Protein AF-A0A955HGC2-F1 (afdb_monomer_lite)

pLDDT: mean 74.78, std 20.61, range [35.62, 97.88]

Sequence (209 aa):
MVLLCSGCGYFDIESSDIKYVTDGSGKVIDDQVLIAIENQDGLYYKVIARHGEPEERVSILISRNGKIDPVVPSPVDPVNPPDPVVPDPGPMKAFYVLVVYESDEATMRGLTAGQLAVINSVKVREYLDQHCTKIEGKGGYRFYDIDASVSEDSDVWKQAMDIARKEKRTLPFVLVTDGSITRSAEIPPISSGEEAVEKFIQFLKEVEG

Foldseek 3Di:
DDWDDDPPDTDDDDPVQWDADADPVRHRDAQFIFGFDQDPVGFTWGWGDHPPDPPPDGDTDGDDDDDPDPPPPDPPPPPDDPDPPPPDDPAQPFKAKEWEAAPPPVRVVVAALQLVLQLPPPLNLVLQQVQGDDDPNGRRYYYDYLPDDCPPPDPLVVVVSVVVNVVPDDPGKMWIDSSPDIDIGHQDRDNDNVVSNVVVSVVSVVNND

Structure (mmCIF, N/CA/C/O backbone):
data_AF-A0A955HGC2-F1
#
_entry.id   AF-A0A955HGC2-F1
#
loop_
_atom_site.group_PDB
_atom_site.id
_atom_site.type_symbol
_atom_site.label_atom_id
_atom_site.label_alt_id
_atom_site.label_comp_id
_atom_site.label_asym_id
_atom_site.label_entity_id
_atom_site.label_seq_id
_atom_site.pdbx_PDB_ins_code
_atom_site.Cartn_x
_atom_site.Cartn_y
_atom_site.Cartn_z
_atom_site.occupancy
_atom_site.B_iso_or_equiv
_atom_site.auth_seq_id
_atom_site.auth_comp_id
_atom_site.auth_asym_id
_atom_site.auth_atom_id
_atom_site.pdbx_PDB_model_num
ATOM 1 N N . MET A 1 1 ? 15.440 20.437 -29.292 1.00 41.34 1 MET A N 1
ATOM 2 C CA . MET A 1 1 ? 16.307 19.335 -29.742 1.00 41.34 1 MET A CA 1
ATOM 3 C C . MET A 1 1 ? 15.597 18.052 -29.365 1.00 41.34 1 MET A C 1
ATOM 5 O O . MET A 1 1 ? 15.344 17.858 -28.183 1.00 41.34 1 MET A O 1
ATOM 9 N N . VAL A 1 2 ? 15.147 17.279 -30.350 1.00 43.53 2 VAL A N 1
ATOM 10 C CA . VAL A 1 2 ? 14.393 16.036 -30.126 1.00 43.53 2 VAL A CA 1
ATOM 11 C C . VAL A 1 2 ? 15.304 14.882 -30.525 1.00 43.53 2 VAL A C 1
ATOM 13 O O . VAL A 1 2 ? 15.715 14.814 -31.678 1.00 43.53 2 VAL A O 1
ATOM 16 N N . LEU A 1 3 ? 15.638 14.010 -29.574 1.00 39.34 3 LEU A N 1
ATOM 17 C CA . LEU A 1 3 ? 16.477 12.833 -29.804 1.00 39.34 3 LEU A CA 1
ATOM 18 C C . LEU A 1 3 ? 15.574 11.638 -30.111 1.00 39.34 3 LEU A C 1
ATOM 20 O O . LEU A 1 3 ? 14.945 11.079 -29.218 1.00 39.34 3 LEU A O 1
ATOM 24 N N . LEU A 1 4 ? 15.498 11.250 -31.384 1.00 43.59 4 LEU A N 1
ATOM 25 C CA . LEU A 1 4 ? 14.784 10.043 -31.801 1.00 43.59 4 LEU A CA 1
ATOM 26 C C . LEU A 1 4 ? 15.766 8.870 -31.853 1.00 43.59 4 LEU A C 1
ATOM 28 O O . LEU A 1 4 ? 16.697 8.868 -32.658 1.00 43.59 4 LEU A O 1
ATOM 32 N N . CYS A 1 5 ? 15.555 7.867 -31.001 1.00 35.62 5 CYS A N 1
ATOM 33 C CA . CYS A 1 5 ? 16.346 6.642 -31.001 1.00 35.62 5 CYS A CA 1
ATOM 34 C C . CYS A 1 5 ? 15.635 5.582 -31.853 1.00 35.62 5 CYS A C 1
ATOM 36 O O . CYS A 1 5 ? 14.659 4.969 -31.427 1.00 35.62 5 CYS A O 1
ATOM 38 N N . SER A 1 6 ? 16.122 5.364 -33.073 1.00 38.53 6 SER A N 1
ATOM 39 C CA . SER A 1 6 ? 15.879 4.111 -33.796 1.00 38.53 6 SER A CA 1
ATOM 40 C C . SER A 1 6 ? 17.202 3.356 -33.841 1.00 38.53 6 SER A C 1
ATOM 42 O O . SER A 1 6 ? 18.254 3.987 -33.916 1.00 38.53 6 SER A O 1
ATOM 44 N N . GLY A 1 7 ? 17.166 2.027 -33.731 1.00 38.25 7 GLY A N 1
ATOM 45 C CA . GLY A 1 7 ? 18.299 1.160 -33.373 1.00 38.25 7 GLY A CA 1
ATOM 46 C C . GLY A 1 7 ? 19.545 1.138 -34.277 1.00 38.25 7 GLY A C 1
ATOM 47 O O . GLY A 1 7 ? 20.226 0.120 -34.290 1.00 38.25 7 GLY A O 1
ATOM 48 N N . CYS A 1 8 ? 19.869 2.202 -35.017 1.00 36.62 8 CYS A N 1
ATOM 49 C CA . CYS A 1 8 ? 21.116 2.385 -35.766 1.00 36.62 8 CYS A CA 1
ATOM 50 C C . CYS A 1 8 ? 21.661 3.838 -35.799 1.00 36.62 8 CYS A C 1
ATOM 52 O O . CYS A 1 8 ? 22.640 4.074 -36.503 1.00 36.62 8 CYS A O 1
ATOM 54 N N . GLY A 1 9 ? 21.117 4.813 -35.055 1.00 42.91 9 GLY A N 1
ATOM 55 C CA . GLY A 1 9 ? 21.732 6.150 -34.971 1.00 42.91 9 GLY A CA 1
ATOM 56 C C . GLY A 1 9 ? 20.845 7.235 -34.360 1.00 42.91 9 GLY A C 1
ATOM 57 O O . GLY A 1 9 ? 19.620 7.142 -34.417 1.00 42.91 9 GLY A O 1
ATOM 58 N N . TYR A 1 10 ? 21.483 8.258 -33.784 1.00 45.41 10 TYR A N 1
ATOM 59 C CA . TYR A 1 10 ? 20.831 9.481 -33.310 1.00 45.41 10 TYR A CA 1
ATOM 60 C C . TYR A 1 10 ? 20.807 10.518 -34.434 1.00 45.41 10 TYR A C 1
ATOM 62 O O . TYR A 1 10 ? 21.809 10.702 -35.125 1.00 45.41 10 TYR A O 1
ATOM 70 N N . PHE A 1 11 ? 19.678 11.204 -34.591 1.00 51.44 11 PHE A N 1
ATOM 71 C CA . PHE A 1 11 ? 19.556 12.362 -35.472 1.00 51.44 11 PHE A CA 1
ATOM 72 C C . PHE A 1 11 ? 19.272 13.589 -34.613 1.00 51.44 11 PHE A C 1
ATOM 74 O O . PHE A 1 11 ? 18.284 13.602 -33.877 1.00 51.44 11 PHE A O 1
ATOM 81 N N . ASP A 1 12 ? 20.127 14.605 -34.713 1.00 50.19 12 ASP A N 1
ATOM 82 C CA . ASP A 1 12 ? 19.846 15.919 -34.146 1.00 50.19 12 ASP A CA 1
ATOM 83 C C . ASP A 1 12 ? 18.972 16.697 -35.129 1.00 50.19 12 ASP A C 1
ATOM 85 O O . ASP A 1 12 ? 19.368 16.955 -36.264 1.00 50.19 12 ASP A O 1
ATOM 89 N N . ILE A 1 13 ? 17.760 17.040 -34.693 1.00 56.25 13 ILE A N 1
ATOM 90 C CA . ILE A 1 13 ? 16.822 17.859 -35.465 1.00 56.25 13 ILE A CA 1
ATOM 91 C C . ILE A 1 13 ? 16.789 19.249 -34.830 1.00 56.25 13 ILE A C 1
ATOM 93 O O . ILE A 1 13 ? 16.417 19.407 -33.654 1.00 56.25 13 ILE A O 1
ATOM 97 N N . GLU A 1 14 ? 17.183 20.260 -35.603 1.00 54.22 14 GLU A N 1
ATOM 98 C CA . GLU A 1 14 ? 17.081 21.659 -35.204 1.00 54.22 14 GLU A CA 1
ATOM 99 C C . GLU A 1 14 ? 15.617 22.115 -35.262 1.00 54.22 14 GLU A C 1
ATOM 101 O O . GLU A 1 14 ? 14.816 21.655 -36.075 1.00 54.22 14 GLU A O 1
ATOM 106 N N . SER A 1 15 ? 15.220 23.034 -34.377 1.00 54.25 15 SER A N 1
ATOM 107 C CA . SER A 1 15 ? 13.812 23.447 -34.271 1.00 54.25 15 SER A CA 1
ATOM 108 C C . SER A 1 15 ? 13.277 24.142 -35.527 1.00 54.25 15 SER A C 1
ATOM 110 O O . SER A 1 15 ? 12.065 24.249 -35.686 1.00 54.25 15 SER A O 1
ATOM 112 N N . SER A 1 16 ? 14.161 24.636 -36.398 1.00 56.25 16 SER A N 1
ATOM 113 C CA . SER A 1 16 ? 13.815 25.250 -37.684 1.00 56.25 16 SER A CA 1
ATOM 114 C C . SER A 1 16 ? 13.253 24.257 -38.701 1.00 56.25 16 SER A C 1
ATOM 116 O O . SER A 1 16 ? 12.532 24.672 -39.608 1.00 56.25 16 SER A O 1
ATOM 118 N N . ASP A 1 17 ? 13.536 22.964 -38.536 1.00 55.47 17 ASP A N 1
ATOM 119 C CA . ASP A 1 17 ? 13.116 21.912 -39.469 1.00 55.47 17 ASP A CA 1
ATOM 120 C C . ASP A 1 17 ? 11.753 21.308 -39.106 1.00 55.47 17 ASP A C 1
ATOM 122 O O . ASP A 1 17 ? 11.188 20.489 -39.836 1.00 55.47 17 ASP A O 1
ATOM 126 N N . ILE A 1 18 ? 11.188 21.740 -37.978 1.00 58.66 18 ILE A N 1
ATOM 127 C CA . ILE A 1 18 ? 9.898 21.288 -37.478 1.00 58.66 18 ILE A CA 1
ATOM 128 C C . ILE A 1 18 ? 8.803 22.174 -38.075 1.00 58.66 18 ILE A C 1
ATOM 130 O O . ILE A 1 18 ? 8.682 23.351 -37.730 1.00 58.66 18 ILE A O 1
ATOM 134 N N . LYS A 1 19 ? 7.973 21.609 -38.960 1.00 62.19 19 LYS A N 1
ATOM 135 C CA . LYS A 1 19 ? 6.821 22.315 -39.535 1.00 62.19 19 LYS A CA 1
ATOM 136 C C . LYS A 1 19 ? 5.522 21.789 -38.934 1.00 62.19 19 LYS A C 1
ATOM 138 O O . LYS A 1 19 ? 5.227 20.598 -38.985 1.00 62.19 19 LYS A O 1
ATOM 143 N N . TYR A 1 20 ? 4.730 22.704 -38.387 1.00 59.59 20 TYR A N 1
ATOM 144 C CA . TYR A 1 20 ? 3.386 22.406 -37.902 1.00 59.59 20 TYR A CA 1
ATOM 145 C C . TYR A 1 20 ? 2.384 22.492 -39.050 1.00 59.59 20 TYR A C 1
ATOM 147 O O . TYR A 1 20 ? 2.531 23.325 -39.949 1.00 59.59 20 TYR A O 1
ATOM 155 N N . VAL A 1 21 ? 1.350 21.653 -39.013 1.00 56.44 21 VAL A N 1
ATOM 156 C CA . VAL A 1 21 ? 0.232 21.770 -39.951 1.00 56.44 21 VAL A CA 1
ATOM 157 C C . VAL A 1 21 ? -0.608 22.968 -39.532 1.00 56.44 21 VAL A C 1
ATOM 159 O O . VAL A 1 21 ? -1.244 22.958 -38.477 1.00 56.44 21 VAL A O 1
ATOM 162 N N . THR A 1 22 ? -0.589 24.010 -40.355 1.00 53.97 22 THR A N 1
ATOM 163 C CA . THR A 1 22 ? -1.370 25.224 -40.141 1.00 53.97 22 THR A CA 1
ATOM 164 C C . THR A 1 22 ? -2.476 25.363 -41.180 1.00 53.97 22 THR A C 1
ATOM 166 O O . THR A 1 22 ? -2.378 24.840 -42.291 1.00 53.97 22 THR A O 1
ATOM 169 N N . ASP A 1 23 ? -3.555 26.057 -40.826 1.00 58.91 23 ASP A N 1
ATOM 170 C CA . ASP A 1 23 ? -4.536 26.500 -41.813 1.00 58.91 23 ASP A CA 1
ATOM 171 C C . ASP A 1 23 ? -4.004 27.675 -42.657 1.00 58.91 23 ASP A C 1
ATOM 173 O O . ASP A 1 23 ? -2.917 28.210 -42.429 1.00 58.91 23 ASP A O 1
ATOM 177 N N . GLY A 1 24 ? -4.802 28.126 -43.632 1.00 46.66 24 GLY A N 1
ATOM 178 C CA . GLY A 1 24 ? -4.480 29.285 -44.475 1.00 46.66 24 GLY A CA 1
ATOM 179 C C . GLY A 1 24 ? -4.334 30.617 -43.721 1.00 46.66 24 GLY A C 1
ATOM 180 O O . GLY A 1 24 ? -3.977 31.614 -44.343 1.00 46.66 24 GLY A O 1
ATOM 181 N N . SER A 1 25 ? -4.595 30.650 -42.406 1.00 60.00 25 SER A N 1
ATOM 182 C CA . SER A 1 25 ? -4.346 31.794 -41.519 1.00 60.00 25 SER A CA 1
ATOM 183 C C . SER A 1 25 ? -3.053 31.663 -40.701 1.00 60.00 25 SER A C 1
ATOM 185 O O . SER A 1 25 ? -2.681 32.594 -39.989 1.00 60.00 25 SER A O 1
ATOM 187 N N . GLY A 1 26 ? -2.347 30.532 -40.812 1.00 59.72 26 GLY A N 1
ATOM 188 C CA . GLY A 1 26 ? -1.132 30.244 -40.052 1.00 59.72 26 GLY A CA 1
ATOM 189 C C . GLY A 1 26 ? -1.385 29.672 -38.654 1.00 59.72 26 GLY A C 1
ATOM 190 O O . GLY A 1 26 ? -0.435 29.517 -37.889 1.00 59.72 26 GLY A O 1
ATOM 191 N N . LYS A 1 27 ? -2.632 29.330 -38.304 1.00 61.09 27 LYS A N 1
ATOM 192 C CA . LYS A 1 27 ? -2.972 28.713 -37.016 1.00 61.09 27 LYS A CA 1
ATOM 193 C C . LYS A 1 27 ? -2.758 27.203 -37.084 1.00 61.09 27 LYS A C 1
ATOM 195 O O . LYS A 1 27 ? -3.220 26.576 -38.028 1.00 61.09 27 LYS A O 1
ATOM 200 N N . VAL A 1 28 ? -2.091 26.616 -36.090 1.00 62.00 28 VAL A N 1
ATOM 201 C CA . VAL A 1 28 ? -1.891 25.157 -36.000 1.00 62.00 28 VAL A CA 1
ATOM 202 C C . VAL A 1 28 ? -3.245 24.461 -35.828 1.00 62.00 28 VAL A C 1
ATOM 204 O O . VAL A 1 28 ? -4.016 24.832 -34.941 1.00 62.00 28 VAL A O 1
ATOM 207 N N . ILE A 1 29 ? -3.542 23.492 -36.694 1.00 49.16 29 ILE A N 1
ATOM 208 C CA . ILE A 1 29 ? -4.846 22.806 -36.757 1.00 49.16 29 ILE A CA 1
ATOM 209 C C . ILE A 1 29 ? -4.786 21.315 -36.415 1.00 49.16 29 ILE A C 1
ATOM 211 O O . ILE A 1 29 ? -5.835 20.695 -36.269 1.00 49.16 29 ILE A O 1
ATOM 215 N N . ASP A 1 30 ? -3.587 20.754 -36.276 1.00 60.88 30 ASP A N 1
ATOM 216 C CA . ASP A 1 30 ? -3.356 19.355 -35.917 1.00 60.88 30 ASP A CA 1
ATOM 217 C C . ASP A 1 30 ? -2.169 19.302 -34.940 1.00 60.88 30 ASP A C 1
ATOM 219 O O . ASP A 1 30 ? -1.179 20.014 -35.130 1.00 60.88 30 ASP A O 1
ATOM 223 N N . ASP A 1 31 ? -2.275 18.505 -33.875 1.00 58.22 31 ASP A N 1
ATOM 224 C CA . ASP A 1 31 ? -1.201 18.282 -32.896 1.00 58.22 31 ASP A CA 1
ATOM 225 C C . ASP A 1 31 ? -0.106 17.351 -33.442 1.00 58.22 31 ASP A C 1
ATOM 227 O O . ASP A 1 31 ? 0.909 17.109 -32.787 1.00 58.22 31 ASP A O 1
ATOM 231 N N . GLN A 1 32 ? -0.295 16.865 -34.670 1.00 54.19 32 GLN A N 1
ATOM 232 C CA . GLN A 1 32 ? 0.690 16.120 -35.430 1.00 54.19 32 GLN A CA 1
ATOM 233 C C . GLN A 1 32 ? 1.810 17.022 -35.947 1.00 54.19 32 GLN A C 1
ATOM 235 O O . GLN A 1 32 ? 1.624 17.903 -36.791 1.00 54.19 32 GLN A O 1
ATOM 240 N N . VAL A 1 33 ? 3.022 16.737 -35.486 1.00 55.06 33 VAL A N 1
ATOM 241 C CA . VAL A 1 33 ? 4.238 17.366 -36.000 1.00 55.06 33 VAL A CA 1
ATOM 242 C C . VAL A 1 33 ? 4.707 16.619 -37.243 1.00 55.06 33 VAL A C 1
ATOM 244 O O . VAL A 1 33 ? 5.027 15.437 -37.141 1.00 55.06 33 VAL A O 1
ATOM 247 N N . LEU A 1 34 ? 4.793 17.297 -38.396 1.00 54.25 34 LEU A N 1
ATOM 248 C CA . LEU A 1 34 ? 5.447 16.754 -39.588 1.00 54.25 34 LEU A CA 1
ATOM 249 C C . LEU A 1 34 ? 6.920 17.167 -39.600 1.00 54.25 34 LEU A C 1
ATOM 251 O O . LEU A 1 34 ? 7.257 18.342 -39.740 1.00 54.25 34 LEU A O 1
ATOM 255 N N . ILE A 1 35 ? 7.801 16.175 -39.525 1.00 59.09 35 ILE A N 1
ATOM 256 C CA . ILE A 1 35 ? 9.234 16.365 -39.747 1.00 59.09 35 ILE A CA 1
ATOM 257 C C . ILE A 1 35 ? 9.568 15.752 -41.100 1.00 59.09 35 ILE A C 1
ATOM 259 O O . ILE A 1 35 ? 9.480 14.534 -41.254 1.00 59.09 35 ILE A O 1
ATOM 263 N N . ALA A 1 36 ? 9.924 16.595 -42.068 1.00 55.22 36 ALA A N 1
ATOM 264 C CA . ALA A 1 36 ? 10.434 16.167 -43.364 1.00 55.22 36 ALA A CA 1
ATOM 265 C C . ALA A 1 36 ? 11.962 16.244 -43.331 1.00 55.22 36 ALA A C 1
ATOM 267 O O . ALA A 1 36 ? 12.525 17.333 -43.313 1.00 55.22 36 ALA A O 1
ATOM 268 N N . ILE A 1 37 ? 12.624 15.090 -43.312 1.00 58.31 37 ILE A N 1
ATOM 269 C CA . ILE A 1 37 ? 14.085 14.998 -43.418 1.00 58.31 37 ILE A CA 1
ATOM 270 C C . ILE A 1 37 ? 14.401 14.629 -44.867 1.00 58.31 37 ILE A C 1
ATOM 272 O O . ILE A 1 37 ? 13.919 13.601 -45.340 1.00 58.31 37 ILE A O 1
ATOM 276 N N . GLU A 1 38 ? 15.163 15.467 -45.568 1.00 50.06 38 GLU A N 1
ATOM 277 C CA . GLU A 1 38 ? 15.627 15.209 -46.934 1.00 50.06 38 GLU A CA 1
ATOM 278 C C . GLU A 1 38 ? 17.053 14.650 -46.876 1.00 50.06 38 GLU A C 1
ATOM 280 O O . GLU A 1 38 ? 17.978 15.320 -46.424 1.00 50.06 38 GLU A O 1
ATOM 285 N N . ASN A 1 39 ? 17.236 13.401 -47.306 1.00 56.00 39 ASN A N 1
ATOM 286 C CA . ASN A 1 39 ? 18.575 12.829 -47.489 1.00 56.00 39 ASN A CA 1
ATOM 287 C C . ASN A 1 39 ? 19.096 13.091 -48.911 1.00 56.00 39 ASN A C 1
ATOM 289 O O . ASN A 1 39 ? 18.316 13.389 -49.814 1.00 56.00 39 ASN A O 1
ATOM 293 N N . GLN A 1 40 ? 20.408 12.909 -49.129 1.00 50.31 40 GLN A N 1
ATOM 294 C CA . GLN A 1 40 ? 21.080 13.122 -50.429 1.00 50.31 40 GLN A CA 1
ATOM 295 C C . GLN A 1 40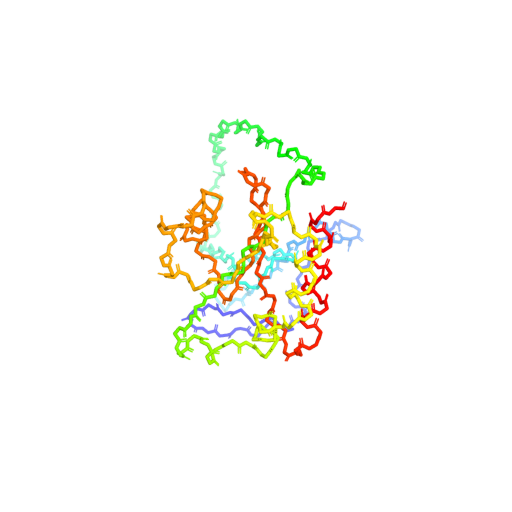 ? 20.469 12.325 -51.602 1.00 50.31 40 GLN A C 1
ATOM 297 O O . GLN A 1 40 ? 20.678 12.686 -52.757 1.00 50.31 40 GLN A O 1
ATOM 302 N N . ASP A 1 41 ? 19.664 11.299 -51.307 1.00 56.75 41 ASP A N 1
ATOM 303 C CA . ASP A 1 41 ? 18.963 10.461 -52.286 1.00 56.75 41 ASP A CA 1
ATOM 304 C C . ASP A 1 41 ? 17.499 10.891 -52.561 1.00 56.75 41 ASP A C 1
ATOM 306 O O . ASP A 1 41 ? 16.778 10.188 -53.269 1.00 56.75 41 ASP A O 1
ATOM 310 N N . GLY A 1 42 ? 17.017 12.009 -51.997 1.00 54.47 42 GLY A N 1
ATOM 311 C CA . GLY A 1 42 ? 15.661 12.538 -52.242 1.00 54.47 42 GLY A CA 1
ATOM 312 C C . GLY A 1 42 ? 14.521 11.783 -51.536 1.00 54.47 42 GLY A C 1
ATOM 313 O O . GLY A 1 42 ? 13.376 11.801 -51.991 1.00 54.47 42 GLY A O 1
ATOM 314 N N . LEU A 1 43 ? 14.818 11.081 -50.439 1.00 46.97 43 LEU A N 1
ATOM 315 C CA . LEU A 1 43 ? 13.820 10.396 -49.609 1.00 46.97 43 LEU A CA 1
ATOM 316 C C . LEU A 1 43 ? 13.209 11.354 -48.581 1.00 46.97 43 LEU A C 1
ATOM 318 O O . LEU A 1 43 ? 13.949 11.996 -47.843 1.00 46.97 43 LEU A O 1
ATOM 322 N N . TYR A 1 44 ? 11.873 11.378 -48.502 1.00 51.62 44 TYR A N 1
ATOM 323 C CA . TYR A 1 44 ? 11.110 12.121 -47.496 1.00 51.62 44 TYR A CA 1
ATOM 324 C C . TYR A 1 44 ? 10.576 11.170 -46.422 1.00 51.62 44 TYR A C 1
ATOM 326 O O . TYR A 1 44 ? 9.916 10.175 -46.730 1.00 51.62 44 TYR A O 1
ATOM 334 N N . TYR A 1 45 ? 10.815 11.498 -45.155 1.00 51.06 45 TYR A N 1
ATOM 335 C CA . TYR A 1 45 ? 10.191 10.823 -44.017 1.00 51.06 45 TYR A CA 1
ATOM 336 C C . TYR A 1 45 ? 8.973 11.627 -43.554 1.00 51.06 45 TYR A C 1
ATOM 338 O O . TYR A 1 45 ? 9.018 12.854 -43.537 1.00 51.06 45 TYR A O 1
ATOM 346 N N . LYS A 1 46 ? 7.881 10.946 -43.184 1.00 55.19 46 LYS A N 1
ATOM 347 C CA . LYS A 1 46 ? 6.749 11.554 -42.475 1.00 55.19 46 LYS A CA 1
ATOM 348 C C . LYS A 1 46 ? 6.737 10.989 -41.061 1.00 55.19 46 LYS A C 1
ATOM 350 O O . LYS A 1 46 ? 6.266 9.876 -40.839 1.00 55.19 46 LYS A O 1
ATOM 355 N N . VAL A 1 47 ? 7.275 11.746 -40.114 1.00 53.09 47 VAL A N 1
ATOM 356 C CA . VAL A 1 47 ? 7.107 11.444 -38.688 1.00 53.09 47 VAL A CA 1
ATOM 357 C C . VAL A 1 47 ? 5.754 12.008 -38.261 1.00 53.09 47 VAL A C 1
ATOM 359 O O . VAL A 1 47 ? 5.432 13.128 -38.639 1.00 53.09 47 VAL A O 1
ATOM 362 N N . ILE A 1 48 ? 4.947 11.224 -37.546 1.00 54.06 48 ILE A N 1
ATOM 363 C CA . ILE A 1 48 ? 3.710 11.684 -36.908 1.00 54.06 48 ILE A CA 1
ATOM 364 C C . ILE A 1 48 ? 3.917 11.483 -35.410 1.00 54.06 48 ILE A C 1
ATOM 366 O O . ILE A 1 48 ? 3.915 10.351 -34.933 1.00 54.06 48 ILE A O 1
ATOM 370 N N . ALA A 1 49 ? 4.136 12.572 -34.681 1.00 51.56 49 ALA A N 1
ATOM 371 C CA . ALA A 1 49 ? 4.159 12.565 -33.222 1.00 51.56 49 ALA A CA 1
ATOM 372 C C . ALA A 1 49 ? 2.936 13.333 -32.717 1.00 51.56 49 ALA A C 1
ATOM 374 O O . ALA A 1 49 ? 2.658 14.412 -33.235 1.00 51.56 49 ALA A O 1
ATOM 375 N N . ARG A 1 50 ? 2.212 12.773 -31.741 1.00 50.34 50 ARG A N 1
ATOM 376 C CA . ARG A 1 50 ? 1.120 13.462 -31.039 1.00 50.34 50 ARG A CA 1
ATOM 377 C C . ARG A 1 50 ? 1.649 14.108 -29.771 1.00 50.34 50 ARG A C 1
ATOM 379 O O . ARG A 1 50 ? 2.504 13.540 -29.090 1.00 50.34 50 ARG A O 1
ATOM 386 N N . HIS A 1 51 ? 1.140 15.289 -29.453 1.00 41.78 51 HIS A N 1
ATOM 387 C CA . HIS A 1 51 ? 1.548 16.007 -28.255 1.00 41.78 51 HIS A CA 1
ATOM 388 C C . HIS A 1 51 ? 0.842 15.413 -27.025 1.00 41.78 51 HIS A C 1
ATOM 390 O O . HIS A 1 51 ? -0.380 15.467 -26.937 1.00 41.78 51 HIS A O 1
ATOM 396 N N . GLY A 1 52 ? 1.601 14.854 -26.074 1.00 46.19 52 GLY A N 1
ATOM 397 C CA . GLY A 1 52 ? 1.075 14.392 -24.778 1.00 46.19 52 GLY A CA 1
ATOM 398 C C . GLY A 1 52 ? 1.052 12.877 -24.542 1.00 46.19 52 GLY A C 1
ATOM 399 O O . GLY A 1 52 ? 0.636 12.454 -23.468 1.00 46.19 52 GLY A O 1
ATOM 400 N N . GLU A 1 53 ? 1.521 12.060 -25.486 1.00 49.19 53 GLU A N 1
ATOM 401 C CA . GLU A 1 53 ? 1.789 10.636 -25.232 1.00 49.19 53 GLU A CA 1
ATOM 402 C C . GLU A 1 53 ? 3.143 10.483 -24.503 1.00 49.19 53 GLU A C 1
ATOM 404 O O . GLU A 1 53 ? 4.086 11.216 -24.829 1.00 49.19 53 GLU A O 1
ATOM 409 N N . PRO A 1 54 ? 3.276 9.565 -23.523 1.00 46.38 54 PRO A N 1
ATOM 410 C CA . PRO A 1 54 ? 4.560 9.278 -22.884 1.00 46.38 54 PRO A CA 1
ATOM 411 C C . PRO A 1 54 ? 5.591 8.876 -23.949 1.00 46.38 54 PRO A C 1
ATOM 413 O O . PRO A 1 54 ? 5.254 8.180 -24.906 1.00 46.38 54 PRO A O 1
ATOM 416 N N . GLU A 1 55 ? 6.840 9.324 -23.786 1.00 49.03 55 GLU A N 1
ATOM 417 C CA . GLU A 1 55 ? 7.923 9.350 -24.793 1.00 49.03 55 GLU A CA 1
ATOM 418 C C . GLU A 1 55 ? 8.272 8.006 -25.480 1.00 49.03 55 GLU A C 1
ATOM 420 O O . GLU A 1 55 ? 9.138 7.955 -26.351 1.00 49.03 55 GLU A O 1
ATOM 425 N N . GLU A 1 56 ? 7.614 6.900 -25.142 1.00 41.59 56 GLU A N 1
ATOM 426 C CA . GLU A 1 56 ? 8.052 5.554 -25.503 1.00 41.59 56 GLU A CA 1
ATOM 427 C C . GLU A 1 5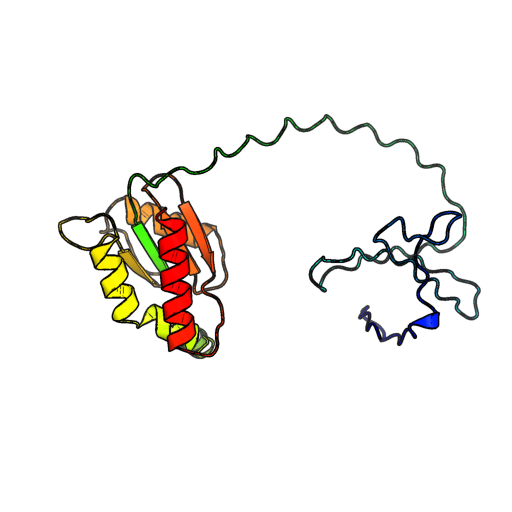6 ? 7.551 5.008 -26.847 1.00 41.59 56 GLU A C 1
ATOM 429 O O . GLU A 1 56 ? 8.032 3.954 -27.267 1.00 41.59 56 GLU A O 1
ATOM 434 N N . ARG A 1 57 ? 6.619 5.652 -27.570 1.00 39.59 57 ARG A N 1
ATOM 435 C CA . ARG A 1 57 ? 6.088 5.061 -28.823 1.00 39.59 57 ARG A CA 1
ATOM 436 C C . ARG A 1 57 ? 5.839 6.048 -29.959 1.00 39.59 57 ARG A C 1
ATOM 438 O O . ARG A 1 57 ? 4.707 6.264 -30.383 1.00 39.59 57 ARG A O 1
ATOM 445 N N . VAL A 1 58 ? 6.914 6.554 -30.562 1.00 43.28 58 VAL A N 1
ATOM 446 C CA . VAL A 1 58 ? 6.831 7.178 -31.893 1.00 43.28 58 VAL A CA 1
ATOM 447 C C . VAL A 1 58 ? 6.883 6.085 -32.964 1.00 43.28 58 VAL A C 1
ATOM 449 O O . VAL A 1 58 ? 7.913 5.447 -33.173 1.00 43.28 58 VAL A O 1
ATOM 452 N N . SER A 1 59 ? 5.768 5.859 -33.660 1.00 41.06 59 SER A N 1
ATOM 453 C CA . SER A 1 59 ? 5.720 4.942 -34.805 1.00 41.06 59 SER A CA 1
ATOM 454 C C . SER A 1 59 ? 6.131 5.686 -36.076 1.00 41.06 59 SER A C 1
ATOM 456 O O . SER A 1 59 ? 5.398 6.545 -36.563 1.00 41.06 59 SER A O 1
ATOM 458 N N . ILE A 1 60 ? 7.308 5.371 -36.620 1.00 45.47 60 ILE A N 1
ATOM 459 C CA . ILE A 1 60 ? 7.807 5.981 -37.859 1.00 45.47 60 ILE A CA 1
ATOM 460 C C . ILE A 1 60 ? 7.395 5.101 -39.045 1.00 45.47 60 ILE A C 1
ATOM 462 O O . ILE A 1 60 ? 7.894 3.988 -39.205 1.00 45.47 60 ILE A O 1
ATOM 466 N N . LEU A 1 61 ? 6.499 5.602 -39.898 1.00 42.34 61 LEU A N 1
ATOM 467 C CA . LEU A 1 61 ? 6.153 4.963 -41.171 1.00 42.34 61 LEU A CA 1
ATOM 468 C C . LEU A 1 61 ? 7.102 5.464 -42.265 1.00 42.34 61 LEU A C 1
ATOM 470 O O . LEU A 1 61 ? 7.063 6.630 -42.656 1.00 42.34 61 LEU A O 1
ATOM 474 N N . ILE A 1 62 ? 7.963 4.578 -42.768 1.00 44.97 62 ILE A N 1
ATOM 475 C CA . ILE A 1 62 ? 8.913 4.890 -43.842 1.00 44.97 62 ILE A CA 1
ATOM 476 C C . ILE A 1 62 ? 8.341 4.376 -45.166 1.00 44.97 62 ILE A C 1
ATOM 478 O O . ILE A 1 62 ? 8.256 3.168 -45.375 1.00 44.97 62 ILE A O 1
ATOM 482 N N . SER A 1 63 ? 7.979 5.284 -46.076 1.00 44.12 63 SER A N 1
ATOM 483 C CA . SER A 1 63 ? 7.524 4.934 -47.428 1.00 44.12 63 SER A CA 1
ATOM 484 C C . SER A 1 63 ? 8.629 5.209 -48.448 1.00 44.12 63 SER A C 1
ATOM 486 O O . SER A 1 63 ? 8.966 6.361 -48.711 1.00 44.12 63 SER A O 1
ATOM 488 N N . ARG A 1 64 ? 9.198 4.157 -49.048 1.00 38.53 64 ARG A N 1
ATOM 489 C CA . ARG A 1 64 ? 10.138 4.269 -50.176 1.00 38.53 64 ARG A CA 1
ATOM 490 C C . ARG A 1 64 ? 9.351 4.253 -51.490 1.00 38.53 64 ARG A C 1
ATOM 492 O O . ARG A 1 64 ? 8.721 3.251 -51.799 1.00 38.53 64 ARG A O 1
ATOM 499 N N . ASN A 1 65 ? 9.475 5.330 -52.267 1.00 45.94 65 ASN A N 1
ATOM 500 C CA . ASN A 1 65 ? 8.911 5.559 -53.608 1.00 45.94 65 ASN A CA 1
ATOM 501 C C . ASN A 1 65 ? 7.414 5.907 -53.648 1.00 45.94 65 ASN A C 1
ATOM 503 O O . ASN A 1 65 ? 6.546 5.087 -53.377 1.00 45.94 65 ASN A O 1
ATOM 507 N N . GLY A 1 66 ? 7.126 7.151 -54.044 1.00 50.03 66 GLY A N 1
ATOM 508 C CA . GLY A 1 66 ? 5.796 7.760 -54.090 1.00 50.03 66 GLY A CA 1
ATOM 509 C C . GLY A 1 66 ? 4.821 7.142 -55.095 1.00 50.03 66 GLY A C 1
ATOM 510 O O . GLY A 1 66 ? 4.489 7.758 -56.106 1.00 50.03 66 GLY A O 1
ATOM 511 N N . LYS A 1 67 ? 4.280 5.969 -54.772 1.00 44.22 67 LYS A N 1
ATOM 512 C CA . LYS A 1 67 ? 2.944 5.556 -55.202 1.00 44.22 67 LYS A CA 1
ATOM 513 C C . LYS A 1 67 ? 2.106 5.338 -53.956 1.00 44.22 67 LYS A C 1
ATOM 515 O O . LYS A 1 67 ? 2.283 4.364 -53.238 1.00 44.22 67 LYS A O 1
ATOM 520 N N . ILE A 1 68 ? 1.231 6.299 -53.686 1.00 44.16 68 ILE A N 1
ATOM 521 C CA . ILE A 1 68 ? 0.175 6.132 -52.698 1.00 44.16 68 ILE A CA 1
ATOM 522 C C . ILE A 1 68 ? -0.853 5.247 -53.397 1.00 44.16 68 ILE A C 1
ATOM 524 O O . ILE A 1 68 ? -1.550 5.718 -54.298 1.00 44.16 68 ILE A O 1
ATOM 528 N N . ASP A 1 69 ? -0.879 3.956 -53.073 1.00 47.09 69 ASP A N 1
ATOM 529 C CA . ASP A 1 69 ? -1.965 3.102 -53.539 1.00 47.09 69 ASP A CA 1
ATOM 530 C C . ASP A 1 69 ? -3.288 3.705 -53.042 1.00 47.09 69 ASP A C 1
ATOM 532 O O . ASP A 1 69 ? -3.349 4.194 -51.905 1.00 47.09 69 ASP A O 1
ATOM 536 N N . PRO A 1 70 ? -4.340 3.750 -53.880 1.00 52.91 70 PRO A N 1
ATOM 537 C CA . PRO A 1 70 ? -5.635 4.236 -53.440 1.00 52.91 70 PRO A CA 1
ATOM 538 C C . PRO A 1 70 ? -6.052 3.406 -52.231 1.00 52.91 70 PRO A C 1
ATOM 540 O O . PRO A 1 70 ? -6.143 2.181 -52.317 1.00 52.91 70 PRO A O 1
ATOM 543 N N . VAL A 1 71 ? -6.263 4.084 -51.102 1.00 55.75 71 VAL A N 1
ATOM 544 C CA . VAL A 1 71 ? -6.767 3.469 -49.877 1.00 55.75 71 VAL A CA 1
ATOM 545 C C . VAL A 1 71 ? -8.097 2.821 -50.238 1.00 55.75 71 VAL A C 1
ATOM 547 O O . VAL A 1 71 ? -9.103 3.505 -50.423 1.00 55.75 71 VAL A O 1
ATOM 550 N N . VAL A 1 72 ? -8.092 1.499 -50.409 1.00 58.06 72 VAL A N 1
ATOM 551 C CA . VAL A 1 72 ? -9.324 0.723 -50.486 1.00 58.06 72 VAL A CA 1
ATOM 552 C C . VAL A 1 72 ? -10.018 0.975 -49.151 1.00 58.06 72 VAL A C 1
ATOM 554 O O . VAL A 1 72 ? -9.370 0.773 -48.121 1.00 58.06 72 VAL A O 1
ATOM 557 N N . PRO A 1 73 ? -11.266 1.475 -49.122 1.00 61.28 73 PRO A N 1
ATOM 558 C CA . PRO A 1 73 ? -11.963 1.651 -47.862 1.00 61.28 73 PRO A CA 1
ATOM 559 C C . PRO A 1 73 ? -12.001 0.288 -47.180 1.00 61.28 73 PRO A C 1
ATOM 561 O O . PRO A 1 73 ? -12.606 -0.655 -47.699 1.00 61.28 73 PRO A O 1
ATOM 564 N N . SER A 1 74 ? -11.288 0.172 -46.059 1.00 63.50 74 SER A N 1
ATOM 565 C CA . SER A 1 74 ? -11.376 -1.005 -45.211 1.00 63.50 74 SER A CA 1
ATOM 566 C C . SER A 1 74 ? -12.855 -1.245 -44.901 1.00 63.50 74 SER A C 1
ATOM 568 O O . SER A 1 74 ? -13.597 -0.269 -44.725 1.00 63.50 74 SER A O 1
ATOM 570 N N . PRO A 1 75 ? -13.308 -2.510 -44.859 1.00 69.06 75 PRO A N 1
ATOM 571 C CA . PRO A 1 75 ? -14.626 -2.837 -44.339 1.00 69.06 75 PRO A CA 1
ATOM 572 C C . PRO A 1 75 ? -14.819 -2.074 -43.031 1.00 69.06 75 PRO A C 1
ATOM 574 O O . PRO A 1 75 ? -13.938 -2.103 -42.176 1.00 69.06 75 PRO A O 1
ATOM 577 N N . VAL A 1 76 ? -15.917 -1.325 -42.920 1.00 65.69 76 VAL A N 1
ATOM 578 C CA . VAL A 1 76 ? -16.249 -0.641 -41.672 1.00 65.69 76 VAL A CA 1
ATOM 579 C C . VAL A 1 76 ? -16.395 -1.742 -40.633 1.00 65.69 76 VAL A C 1
ATOM 581 O O . VAL A 1 76 ? -17.322 -2.550 -40.733 1.00 65.69 76 VAL A O 1
ATOM 584 N N . ASP A 1 77 ? -15.443 -1.821 -39.703 1.00 65.50 77 ASP A N 1
ATOM 585 C CA . ASP A 1 77 ? -15.533 -2.764 -38.600 1.00 65.50 77 ASP A CA 1
ATOM 586 C C . ASP A 1 77 ? -16.882 -2.537 -37.905 1.00 65.50 77 ASP A C 1
ATOM 588 O O . ASP A 1 77 ? -17.309 -1.383 -37.752 1.00 65.50 77 ASP A O 1
ATOM 592 N N . PRO A 1 78 ? -17.605 -3.610 -37.540 1.00 72.81 78 PRO A N 1
ATOM 593 C CA . PRO A 1 78 ? -18.851 -3.470 -36.811 1.00 72.81 78 PRO A CA 1
ATOM 594 C C . PRO A 1 78 ? -18.590 -2.579 -35.601 1.00 72.81 78 PRO A C 1
ATOM 596 O O . PRO A 1 78 ? -17.671 -2.839 -34.825 1.00 72.81 78 PRO A O 1
ATOM 599 N N . VAL A 1 79 ? -19.371 -1.501 -35.488 1.00 68.19 79 VAL A N 1
ATOM 600 C CA . VAL A 1 79 ? -19.300 -0.568 -34.363 1.00 68.19 79 VAL A CA 1
ATOM 601 C C . VAL A 1 79 ? -19.361 -1.408 -33.097 1.00 68.19 79 VAL A C 1
ATOM 603 O O . VAL A 1 79 ? -20.389 -2.037 -32.830 1.00 68.19 79 VAL A O 1
ATOM 606 N N . ASN A 1 80 ? -18.247 -1.470 -32.361 1.00 63.53 80 ASN A N 1
ATOM 607 C CA . ASN A 1 80 ? -18.247 -2.119 -31.062 1.00 63.53 80 ASN A CA 1
ATOM 608 C C . ASN A 1 80 ? -19.368 -1.465 -30.247 1.00 63.53 80 ASN A C 1
ATOM 610 O O . ASN A 1 80 ? -19.493 -0.233 -30.280 1.00 63.53 80 ASN A O 1
ATOM 614 N N . PRO A 1 81 ? -20.224 -2.257 -29.577 1.00 73.69 81 PRO A N 1
ATOM 615 C CA . PRO A 1 81 ? -21.210 -1.685 -28.678 1.00 73.69 81 PRO A CA 1
ATOM 616 C C . PRO A 1 81 ? -20.480 -0.725 -27.730 1.00 73.69 81 PRO A C 1
ATOM 618 O O . PRO A 1 81 ? -19.350 -1.030 -27.341 1.00 73.69 81 PRO A O 1
ATOM 621 N N . PRO A 1 82 ? -21.073 0.439 -27.411 1.00 65.00 82 PRO A N 1
ATOM 622 C CA . PRO A 1 82 ? -20.446 1.383 -26.500 1.00 65.00 82 PRO A CA 1
ATOM 623 C C . PRO A 1 82 ? -20.013 0.629 -25.248 1.00 65.00 82 PRO A C 1
ATOM 625 O O . PRO A 1 82 ? -20.802 -0.159 -24.711 1.00 65.00 82 PRO A O 1
ATOM 628 N N . ASP A 1 83 ? -18.761 0.842 -24.834 1.00 61.31 83 ASP A N 1
ATOM 629 C CA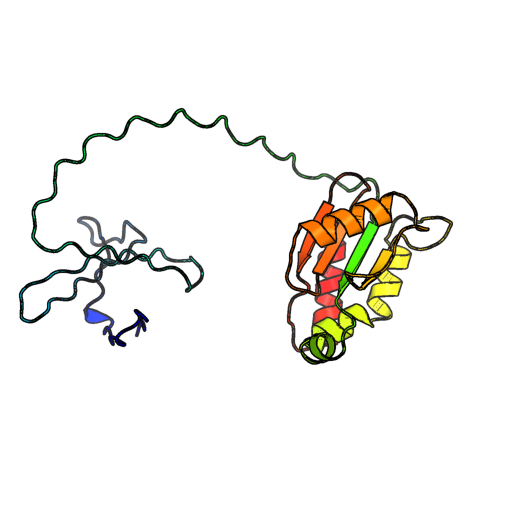 . ASP A 1 83 ? -18.249 0.239 -23.612 1.00 61.31 83 ASP A CA 1
ATOM 630 C C . ASP A 1 83 ? -19.264 0.491 -22.493 1.00 61.31 83 ASP A C 1
ATOM 632 O O . ASP A 1 83 ? -19.815 1.600 -22.400 1.00 61.31 83 ASP A O 1
ATOM 636 N N . PRO A 1 84 ? -19.585 -0.527 -21.677 1.00 63.38 84 PRO A N 1
ATOM 637 C CA . PRO A 1 84 ? -20.501 -0.344 -20.569 1.00 63.38 84 PRO A CA 1
ATOM 638 C C . PRO A 1 84 ? -19.997 0.828 -19.730 1.00 63.38 84 PRO A C 1
ATOM 640 O O . PRO A 1 84 ? -18.877 0.802 -19.222 1.00 63.38 84 PRO A O 1
ATOM 643 N N . VAL A 1 85 ? -20.824 1.870 -19.623 1.00 46.88 85 VAL A N 1
ATOM 644 C CA . VAL A 1 85 ? -20.542 3.023 -18.771 1.00 46.88 85 VAL A CA 1
ATOM 645 C C . VAL A 1 85 ? -20.343 2.475 -17.367 1.00 46.88 85 VAL A C 1
ATOM 647 O O . VAL A 1 85 ? -21.301 2.004 -16.752 1.00 46.88 85 VAL A O 1
ATOM 650 N N . VAL A 1 86 ? -19.101 2.483 -16.883 1.00 50.66 86 VAL A N 1
ATOM 651 C CA . VAL A 1 86 ? -18.812 2.150 -15.491 1.00 50.66 86 VAL A CA 1
ATOM 652 C C . VAL A 1 86 ? -19.471 3.263 -14.677 1.00 50.66 86 VAL A C 1
ATOM 654 O O . VAL A 1 86 ? -19.091 4.424 -14.849 1.00 50.66 86 VAL A O 1
ATOM 657 N N . PRO A 1 87 ? -20.518 2.969 -13.886 1.00 53.59 87 PRO A N 1
ATOM 658 C CA . PRO A 1 87 ? -21.188 4.001 -13.114 1.00 53.59 87 PRO A CA 1
ATOM 659 C C . PRO A 1 87 ? -20.169 4.662 -12.190 1.00 53.59 87 PRO A C 1
ATOM 661 O O . PRO A 1 87 ? -19.307 3.970 -11.645 1.00 53.59 87 PRO A O 1
ATOM 664 N N . ASP A 1 88 ? -20.277 5.986 -12.041 1.00 59.31 88 ASP A N 1
ATOM 665 C CA . ASP A 1 88 ? -19.454 6.747 -11.105 1.00 59.31 88 ASP A CA 1
ATOM 666 C C . ASP A 1 88 ? -19.517 6.042 -9.745 1.00 59.31 88 ASP A C 1
ATOM 668 O O . ASP A 1 88 ? -20.621 5.848 -9.210 1.00 59.31 88 ASP A O 1
ATOM 672 N N . PRO A 1 89 ? -18.388 5.525 -9.241 1.00 58.03 89 PRO A N 1
ATOM 673 C CA . PRO A 1 89 ? -18.395 4.744 -8.027 1.00 58.03 89 PRO A CA 1
ATOM 674 C C . PRO A 1 89 ? -18.696 5.694 -6.871 1.00 58.03 89 PRO A C 1
ATOM 676 O O . PRO A 1 89 ? -17.802 6.348 -6.338 1.00 58.03 89 PRO A O 1
ATOM 679 N N . GLY A 1 90 ? -19.979 5.765 -6.509 1.00 62.19 90 GLY A N 1
ATOM 680 C CA . GLY A 1 90 ? -20.461 6.454 -5.320 1.00 62.19 90 GLY A CA 1
ATOM 681 C C . GLY A 1 90 ? -19.750 5.971 -4.047 1.00 62.19 90 GLY A C 1
ATOM 682 O O . GLY A 1 90 ? -18.927 5.052 -4.104 1.00 62.19 90 GLY A O 1
ATOM 683 N N . PRO A 1 91 ? -20.061 6.568 -2.885 1.00 66.94 91 PRO A N 1
ATOM 684 C CA . PRO A 1 91 ? -19.350 6.286 -1.641 1.00 66.94 91 PRO A CA 1
ATOM 685 C C . PRO A 1 91 ? -19.290 4.781 -1.359 1.00 66.94 91 PRO A C 1
ATOM 687 O O . PRO A 1 91 ? -20.298 4.071 -1.480 1.00 66.94 91 PRO A O 1
ATOM 690 N N . MET A 1 92 ? -18.094 4.289 -1.021 1.00 70.69 92 MET A N 1
ATOM 691 C CA . MET A 1 92 ? -17.880 2.863 -0.795 1.00 70.69 92 MET A CA 1
ATOM 692 C C . MET A 1 92 ? -18.690 2.400 0.419 1.00 70.69 92 MET A C 1
ATOM 694 O O . MET A 1 92 ? -18.680 3.028 1.475 1.00 70.69 92 MET A O 1
ATOM 698 N N . LYS A 1 93 ? -19.394 1.270 0.290 1.00 80.31 93 LYS A N 1
ATOM 699 C CA . LYS A 1 93 ? -20.171 0.706 1.410 1.00 80.31 93 LYS A CA 1
ATOM 700 C C . LYS A 1 93 ? -19.283 0.146 2.518 1.00 80.31 93 LYS A C 1
ATOM 702 O O . LYS A 1 93 ? -19.699 0.105 3.673 1.00 80.31 93 LYS A O 1
ATOM 707 N N . ALA A 1 94 ? -18.095 -0.309 2.145 1.00 89.38 94 ALA A N 1
ATOM 708 C CA . ALA A 1 94 ? -17.042 -0.723 3.047 1.00 89.38 94 ALA A CA 1
ATOM 709 C C . ALA A 1 94 ? -15.706 -0.218 2.500 1.00 89.38 94 ALA A C 1
ATOM 711 O O . ALA A 1 94 ? -15.534 -0.099 1.293 1.00 89.38 94 ALA A O 1
ATOM 712 N N . PHE A 1 95 ? -14.769 0.079 3.388 1.00 94.44 95 PHE A N 1
ATOM 713 C CA . PHE A 1 95 ? -13.449 0.582 3.033 1.00 94.44 95 PHE A CA 1
ATOM 714 C C . PHE A 1 95 ? -12.404 -0.396 3.556 1.00 94.44 95 PHE A C 1
ATOM 716 O O . PHE A 1 95 ? -12.112 -0.420 4.755 1.00 94.44 95 PHE A O 1
ATOM 723 N N . TYR A 1 96 ? -11.898 -1.248 2.665 1.00 95.81 96 TYR A N 1
ATOM 724 C CA . TYR A 1 96 ? -10.814 -2.182 2.942 1.00 95.81 96 TYR A CA 1
ATOM 725 C C . TYR A 1 96 ? -9.581 -1.815 2.132 1.00 95.81 96 TYR A C 1
ATOM 727 O O . TYR A 1 96 ? -9.684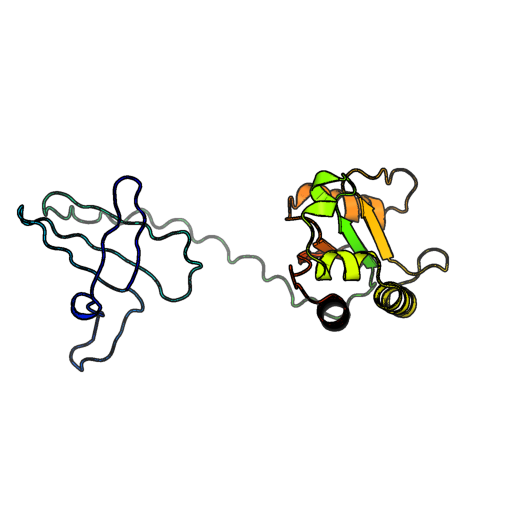 -1.532 0.939 1.00 95.81 96 TYR A O 1
ATOM 735 N N . VAL A 1 97 ? -8.408 -1.867 2.761 1.00 96.75 97 VAL A N 1
ATOM 736 C CA . VAL A 1 97 ? -7.146 -1.479 2.117 1.00 96.75 97 VAL A CA 1
ATOM 737 C C . VAL A 1 97 ? -6.117 -2.599 2.215 1.00 96.75 97 VAL A C 1
ATOM 739 O O . VAL A 1 97 ? -5.734 -3.020 3.304 1.00 96.75 97 VAL A O 1
ATOM 742 N N . LEU A 1 98 ? -5.625 -3.064 1.073 1.00 97.12 98 LEU A N 1
ATOM 743 C CA . LEU A 1 98 ? -4.532 -4.021 0.972 1.00 97.12 98 LEU A CA 1
ATOM 744 C C . LEU A 1 98 ? -3.328 -3.336 0.322 1.00 97.12 98 LEU A C 1
ATOM 746 O O . LEU A 1 98 ? -3.361 -2.992 -0.855 1.00 97.12 98 LEU A O 1
ATOM 750 N N . VAL A 1 99 ? -2.254 -3.153 1.084 1.00 97.31 99 VAL A N 1
ATOM 751 C CA . VAL A 1 99 ? -0.952 -2.744 0.549 1.00 97.31 99 VAL A CA 1
ATOM 752 C C . VAL A 1 99 ? -0.164 -4.002 0.214 1.00 97.31 99 VAL A C 1
ATOM 754 O O . VAL A 1 99 ? 0.049 -4.846 1.087 1.00 97.31 99 VAL A O 1
ATOM 757 N N . VAL A 1 100 ? 0.267 -4.120 -1.037 1.00 96.94 100 VAL A N 1
ATOM 758 C CA . VAL A 1 100 ? 1.003 -5.278 -1.547 1.00 96.94 100 VAL A CA 1
ATOM 759 C C . VAL A 1 100 ? 2.429 -4.860 -1.866 1.00 96.94 100 VAL A C 1
ATOM 761 O O . VAL A 1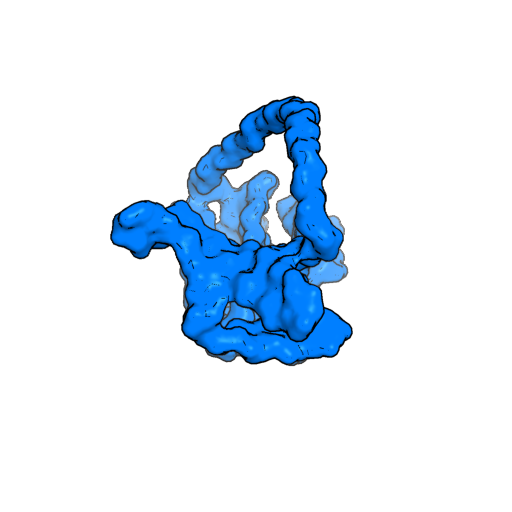 100 ? 2.655 -3.853 -2.540 1.00 96.94 100 VAL A O 1
ATOM 764 N N . TYR A 1 101 ? 3.392 -5.624 -1.366 1.00 96.62 101 TYR A N 1
ATOM 765 C CA . TYR A 1 101 ? 4.818 -5.408 -1.587 1.00 96.62 101 TYR A CA 1
ATOM 766 C C . TYR A 1 101 ? 5.534 -6.750 -1.775 1.00 96.62 101 TYR A C 1
ATOM 768 O O . TYR A 1 101 ? 4.912 -7.802 -1.702 1.00 96.62 101 TYR A O 1
ATOM 776 N N . GLU A 1 102 ? 6.831 -6.709 -2.054 1.00 96.56 102 GLU A N 1
ATOM 777 C CA . GLU A 1 102 ? 7.697 -7.889 -2.117 1.00 96.56 102 GLU A CA 1
ATOM 778 C C . GLU A 1 102 ? 8.751 -7.748 -1.023 1.00 96.56 102 GLU A C 1
ATOM 780 O O . GLU A 1 102 ? 9.428 -6.719 -0.955 1.00 96.56 102 GLU A O 1
ATOM 785 N N . SER A 1 103 ? 8.843 -8.737 -0.139 1.00 95.19 103 SER A N 1
ATOM 786 C CA . SER A 1 103 ? 9.734 -8.730 1.019 1.00 95.19 103 SER A CA 1
ATOM 787 C C . SER A 1 103 ? 11.116 -9.310 0.729 1.00 95.19 103 SER A C 1
ATOM 789 O O . SER A 1 103 ? 12.000 -9.166 1.579 1.00 95.19 103 SER A O 1
ATOM 791 N N . ASP A 1 104 ? 11.334 -9.897 -0.455 1.00 94.75 104 ASP A N 1
ATOM 792 C CA . ASP A 1 104 ? 12.669 -10.269 -0.915 1.00 94.75 104 ASP A CA 1
ATOM 793 C C . ASP A 1 104 ? 13.660 -9.101 -0.782 1.00 94.75 104 ASP A C 1
ATOM 795 O O . ASP A 1 104 ? 13.381 -7.943 -1.115 1.00 94.75 104 ASP A O 1
ATOM 799 N N . GLU A 1 105 ? 14.857 -9.418 -0.287 1.00 89.69 105 GLU A N 1
ATOM 800 C CA . GLU A 1 105 ? 15.869 -8.425 0.059 1.00 89.69 105 GLU A CA 1
ATOM 801 C C . GLU A 1 105 ? 16.294 -7.581 -1.152 1.00 89.69 105 GLU A C 1
ATOM 803 O O . GLU A 1 105 ? 16.545 -6.379 -1.007 1.00 89.69 105 GLU A O 1
ATOM 808 N N . ALA A 1 106 ? 16.374 -8.179 -2.345 1.00 86.81 106 ALA A N 1
ATOM 809 C CA . ALA A 1 106 ? 16.762 -7.451 -3.546 1.00 86.81 106 ALA A CA 1
ATOM 810 C C . ALA A 1 106 ? 15.689 -6.428 -3.935 1.00 86.81 106 ALA A C 1
ATOM 812 O O . ALA A 1 106 ? 16.027 -5.283 -4.246 1.00 86.81 106 ALA A O 1
ATOM 813 N N . THR A 1 107 ? 14.411 -6.801 -3.847 1.00 88.50 107 THR A N 1
ATOM 814 C CA . THR A 1 107 ? 13.301 -5.892 -4.153 1.00 88.50 107 THR A CA 1
ATOM 815 C C . THR A 1 107 ? 13.180 -4.782 -3.114 1.00 88.50 107 THR A C 1
ATOM 817 O O . THR A 1 107 ? 13.087 -3.611 -3.481 1.00 88.50 107 THR A O 1
ATOM 820 N N . MET A 1 108 ? 13.293 -5.109 -1.824 1.00 89.56 108 MET A N 1
ATOM 821 C CA . MET A 1 108 ? 13.235 -4.126 -0.735 1.00 89.56 108 MET A CA 1
ATOM 822 C C . MET A 1 108 ? 14.338 -3.063 -0.833 1.00 89.56 108 MET A C 1
ATOM 824 O O . MET A 1 108 ? 14.094 -1.893 -0.536 1.00 89.56 108 MET A O 1
ATOM 828 N N . ARG A 1 109 ? 15.542 -3.435 -1.293 1.00 89.56 109 ARG A N 1
ATOM 829 C CA . ARG A 1 109 ? 16.645 -2.488 -1.556 1.00 89.56 109 ARG A CA 1
ATOM 830 C C . ARG A 1 109 ? 16.398 -1.586 -2.769 1.00 89.56 109 ARG A C 1
ATOM 832 O O . ARG A 1 109 ? 17.017 -0.529 -2.858 1.00 89.56 109 ARG A O 1
ATOM 839 N N . GLY A 1 110 ? 15.539 -2.008 -3.696 1.00 90.62 110 GLY A N 1
ATOM 840 C CA . GLY A 1 110 ? 15.137 -1.229 -4.866 1.00 90.62 110 GLY A CA 1
ATOM 841 C C . GLY A 1 110 ? 14.030 -0.210 -4.586 1.00 90.62 110 GLY A C 1
ATOM 842 O O . GLY A 1 110 ? 13.792 0.663 -5.420 1.00 90.62 110 GLY A O 1
ATOM 843 N N . LEU A 1 111 ? 13.367 -0.294 -3.428 1.00 92.31 111 LEU A N 1
ATOM 844 C CA . LEU A 1 111 ? 12.292 0.625 -3.065 1.00 92.31 111 LEU A CA 1
ATOM 845 C C . LEU A 1 111 ? 12.821 2.020 -2.740 1.00 92.31 111 LEU A C 1
ATOM 847 O O . LEU A 1 111 ? 13.873 2.192 -2.117 1.00 92.31 111 LEU A O 1
ATOM 851 N N . THR A 1 112 ? 12.047 3.042 -3.103 1.00 94.31 112 THR A N 1
ATOM 852 C CA . THR A 1 112 ? 12.364 4.408 -2.683 1.00 94.31 112 THR A CA 1
ATOM 853 C C . THR A 1 112 ? 12.146 4.575 -1.178 1.00 94.31 112 THR A C 1
ATOM 855 O O . THR A 1 112 ? 11.345 3.875 -0.552 1.00 94.31 112 THR A O 1
ATOM 858 N N . ALA A 1 113 ? 12.812 5.565 -0.577 1.00 93.00 113 ALA A N 1
ATOM 859 C CA . ALA A 1 113 ? 12.597 5.886 0.833 1.00 93.00 113 ALA A CA 1
ATOM 860 C C . ALA A 1 113 ? 11.133 6.270 1.132 1.00 93.00 113 ALA A C 1
ATOM 862 O O . ALA A 1 113 ? 10.635 5.948 2.208 1.00 93.00 113 ALA A O 1
ATOM 863 N N . GLY A 1 114 ? 10.417 6.886 0.182 1.00 93.19 114 GLY A N 1
ATOM 864 C CA . GLY A 1 114 ? 8.981 7.150 0.300 1.00 93.19 114 GLY A CA 1
ATOM 865 C C . GLY A 1 114 ? 8.131 5.882 0.340 1.00 93.19 114 GLY A C 1
ATOM 866 O O . GLY A 1 114 ? 7.265 5.755 1.202 1.00 93.19 114 GLY A O 1
ATOM 867 N N . GLN A 1 115 ? 8.409 4.909 -0.529 1.00 95.00 115 GLN A N 1
ATOM 868 C CA . GLN A 1 115 ? 7.703 3.624 -0.535 1.00 95.00 115 GLN A CA 1
ATOM 869 C C . GLN A 1 115 ? 7.936 2.848 0.768 1.00 95.00 115 GLN A C 1
ATOM 871 O O . GLN A 1 115 ? 6.981 2.394 1.403 1.00 95.00 115 GLN A O 1
ATOM 876 N N . LEU A 1 116 ? 9.192 2.773 1.224 1.00 95.38 116 LEU A N 1
ATOM 877 C CA . LEU A 1 116 ? 9.535 2.164 2.512 1.00 95.38 116 LEU A CA 1
ATOM 878 C C . LEU A 1 116 ? 8.873 2.890 3.687 1.00 95.38 116 LEU A C 1
ATOM 880 O O . LEU A 1 116 ? 8.426 2.237 4.634 1.00 95.38 116 LEU A O 1
ATOM 884 N N . ALA A 1 117 ? 8.789 4.221 3.633 1.00 96.00 117 ALA A N 1
ATOM 885 C CA . ALA A 1 117 ? 8.112 5.005 4.656 1.00 96.00 117 ALA A CA 1
ATOM 886 C C . ALA A 1 117 ? 6.618 4.674 4.712 1.00 96.00 117 ALA A C 1
ATOM 888 O O . ALA A 1 117 ? 6.113 4.433 5.802 1.00 96.00 117 ALA A O 1
ATOM 889 N N . VAL A 1 118 ? 5.920 4.582 3.574 1.00 96.00 118 VAL A N 1
ATOM 890 C CA . VAL A 1 118 ? 4.490 4.224 3.537 1.00 96.00 118 VAL A CA 1
ATOM 891 C C . VAL A 1 118 ? 4.241 2.833 4.130 1.00 96.00 118 VAL A C 1
ATOM 893 O O . VAL A 1 118 ? 3.373 2.691 4.992 1.00 96.00 118 VAL A O 1
ATOM 896 N N . ILE A 1 119 ? 5.031 1.824 3.744 1.00 95.81 119 ILE A N 1
ATOM 897 C CA . ILE A 1 119 ? 4.887 0.438 4.235 1.00 95.81 119 ILE A CA 1
ATOM 898 C C . ILE A 1 119 ? 5.069 0.357 5.764 1.00 95.81 119 ILE A C 1
ATOM 900 O O . ILE A 1 119 ? 4.339 -0.362 6.458 1.00 95.81 119 ILE A O 1
ATOM 904 N N . ASN A 1 120 ? 6.020 1.121 6.307 1.00 96.31 120 ASN A N 1
ATOM 905 C CA . ASN A 1 120 ? 6.389 1.075 7.725 1.00 96.31 120 ASN A CA 1
ATOM 906 C C . ASN A 1 120 ? 5.723 2.162 8.587 1.00 96.31 120 ASN A C 1
ATOM 908 O O . ASN A 1 120 ? 5.947 2.207 9.796 1.00 96.31 120 ASN A O 1
ATOM 912 N N . SER A 1 121 ? 4.906 3.040 8.002 1.00 96.81 121 SER A N 1
ATOM 913 C CA . SER A 1 121 ? 4.393 4.222 8.696 1.00 96.81 121 SER A CA 1
ATOM 914 C C . SER A 1 121 ? 3.352 3.873 9.756 1.00 96.81 121 SER A C 1
ATOM 916 O O . SER A 1 121 ? 2.306 3.285 9.475 1.00 96.81 121 SER A O 1
ATOM 918 N N . VAL A 1 122 ? 3.608 4.328 10.985 1.00 97.88 122 VAL A N 1
ATOM 919 C CA . VAL A 1 122 ? 2.627 4.312 12.079 1.00 97.88 122 VAL A CA 1
ATOM 920 C C . VAL A 1 122 ? 1.430 5.196 11.731 1.00 97.88 122 VAL A C 1
ATOM 922 O O . VAL A 1 122 ? 0.296 4.755 11.872 1.00 97.88 122 VAL A O 1
ATOM 925 N N . LYS A 1 123 ? 1.671 6.388 11.171 1.00 97.50 123 LYS A N 1
ATOM 926 C CA . LYS A 1 123 ? 0.620 7.349 10.806 1.00 97.50 123 LYS A CA 1
ATOM 927 C C . LYS A 1 123 ? -0.352 6.784 9.764 1.00 97.50 123 LYS A C 1
ATOM 929 O O . LYS A 1 123 ? -1.558 6.985 9.873 1.00 97.50 123 LYS A O 1
ATOM 934 N N . VAL A 1 124 ? 0.156 6.036 8.779 1.00 97.12 124 VAL A N 1
ATOM 935 C CA . VAL A 1 124 ? -0.696 5.339 7.797 1.00 97.12 124 VAL A CA 1
ATOM 936 C C . VAL A 1 124 ? -1.554 4.283 8.492 1.00 97.12 124 VAL A C 1
ATOM 938 O O . VAL A 1 124 ? -2.751 4.206 8.241 1.00 97.12 124 VAL A O 1
ATOM 941 N N . ARG A 1 125 ? -0.972 3.484 9.392 1.00 97.75 125 ARG A N 1
ATOM 942 C CA . ARG A 1 125 ? -1.704 2.434 10.120 1.00 97.75 125 ARG A CA 1
ATOM 943 C C . ARG A 1 125 ? -2.766 3.010 11.053 1.00 97.75 125 ARG A C 1
ATOM 945 O O . ARG A 1 125 ? -3.853 2.455 11.121 1.00 97.75 125 ARG A O 1
ATOM 952 N N . GLU A 1 126 ? -2.481 4.122 11.723 1.00 97.50 126 GLU A N 1
ATOM 953 C CA . GLU A 1 126 ? -3.451 4.841 12.556 1.00 97.50 126 GLU A CA 1
ATOM 954 C C . GLU A 1 126 ? -4.620 5.379 11.728 1.00 97.50 126 GLU A C 1
ATOM 956 O O . GLU A 1 126 ? -5.772 5.193 12.117 1.00 97.50 126 GLU A O 1
ATOM 961 N N . TYR A 1 127 ? -4.338 5.983 10.566 1.00 96.69 127 TYR A N 1
ATOM 962 C CA . TYR A 1 127 ? -5.378 6.408 9.629 1.00 96.69 127 TYR A CA 1
ATOM 963 C C . TYR A 1 127 ? -6.241 5.217 9.197 1.00 96.69 127 TYR A C 1
ATOM 965 O O . TYR A 1 127 ? -7.461 5.236 9.343 1.00 96.69 127 TYR A O 1
ATOM 973 N N . LEU A 1 128 ? -5.609 4.144 8.718 1.00 96.94 128 LEU A N 1
ATOM 974 C CA . LEU A 1 128 ? -6.320 2.956 8.257 1.00 96.94 128 LEU A CA 1
ATOM 975 C C . LEU A 1 128 ? -7.126 2.295 9.379 1.00 96.94 128 LEU A C 1
ATOM 977 O O . LEU A 1 128 ? -8.227 1.820 9.125 1.00 96.94 128 LEU A O 1
ATOM 981 N N . ASP A 1 129 ? -6.638 2.282 10.621 1.00 96.44 129 ASP A N 1
ATOM 982 C CA . ASP A 1 129 ? -7.419 1.745 11.731 1.00 96.44 129 ASP A CA 1
ATOM 983 C C . ASP A 1 129 ? -8.659 2.600 12.021 1.00 96.44 129 ASP A C 1
ATOM 985 O O . ASP A 1 129 ? -9.725 2.045 12.274 1.00 96.44 129 ASP A O 1
ATOM 989 N N . GLN A 1 130 ? -8.569 3.926 11.939 1.00 95.81 130 GLN A N 1
ATOM 990 C CA . GLN A 1 130 ? -9.712 4.812 12.189 1.00 95.81 130 GLN A CA 1
ATOM 991 C C . GLN A 1 130 ? -10.760 4.774 11.069 1.00 95.81 130 GLN A C 1
ATOM 993 O O . GLN A 1 130 ? -11.952 4.865 11.358 1.00 95.81 130 GLN A O 1
ATOM 998 N N . HIS A 1 131 ? -10.320 4.614 9.821 1.00 95.25 131 HIS A N 1
ATOM 999 C CA . HIS A 1 131 ? -11.160 4.801 8.636 1.00 95.25 131 HIS A CA 1
ATOM 1000 C C . HIS A 1 131 ? -11.610 3.494 7.967 1.00 95.25 131 HIS A C 1
ATOM 1002 O O . HIS A 1 131 ? -12.696 3.431 7.393 1.00 95.25 131 HIS A O 1
ATOM 1008 N N . CYS A 1 132 ? -10.825 2.414 8.044 1.00 96.00 132 CYS A N 1
ATOM 1009 C CA . CYS A 1 132 ? -11.215 1.155 7.406 1.00 96.00 132 CYS A CA 1
ATOM 1010 C C . CYS A 1 132 ? -12.369 0.472 8.141 1.00 96.00 132 CYS A C 1
ATOM 1012 O O . CYS A 1 132 ? -12.416 0.403 9.374 1.00 96.00 132 CYS A O 1
ATOM 1014 N N . THR A 1 133 ? -13.260 -0.145 7.364 1.00 94.88 133 THR A N 1
ATOM 1015 C CA . THR A 1 133 ? -14.343 -0.978 7.889 1.00 94.88 133 THR A CA 1
ATOM 1016 C C . THR A 1 133 ? -13.772 -2.100 8.745 1.00 94.88 133 THR A C 1
ATOM 1018 O O . THR A 1 133 ? -12.892 -2.844 8.318 1.00 94.88 133 THR A O 1
ATOM 1021 N N . LYS A 1 134 ? -14.262 -2.232 9.979 1.00 94.00 134 LYS A N 1
ATOM 1022 C CA . LYS A 1 134 ? -13.714 -3.203 10.926 1.00 94.00 134 LYS A CA 1
ATOM 1023 C C . LYS A 1 134 ? -14.052 -4.640 10.513 1.00 94.00 134 LYS A C 1
ATOM 1025 O O . LYS A 1 134 ? -15.190 -4.941 10.163 1.00 94.00 134 LYS A O 1
ATOM 1030 N N . ILE A 1 135 ? -13.077 -5.535 10.637 1.00 90.38 135 ILE A N 1
ATOM 1031 C CA . ILE A 1 135 ? -13.247 -6.990 10.534 1.00 90.38 135 ILE A CA 1
ATOM 1032 C C . ILE A 1 135 ? -12.842 -7.568 11.884 1.00 90.38 135 ILE A C 1
ATOM 1034 O O . ILE A 1 135 ? -11.708 -7.376 12.318 1.00 90.38 135 ILE A O 1
ATOM 1038 N N . GLU A 1 136 ? -13.778 -8.225 12.571 1.00 87.06 136 GLU A N 1
ATOM 1039 C CA . GLU A 1 136 ? -13.521 -8.862 13.876 1.00 87.06 136 GLU A CA 1
ATOM 1040 C C . GLU A 1 136 ? -12.913 -7.897 14.916 1.00 87.06 136 GLU A C 1
ATOM 1042 O O . GLU A 1 136 ? -12.035 -8.247 15.703 1.00 87.06 136 GLU A O 1
ATOM 1047 N N . GLY A 1 137 ? -13.355 -6.636 14.896 1.00 86.56 137 GLY A N 1
ATOM 1048 C CA . GLY A 1 137 ? -12.880 -5.593 15.811 1.00 86.56 137 GLY A CA 1
ATOM 1049 C C . GLY A 1 137 ? -11.528 -4.966 15.448 1.00 86.56 137 GLY A C 1
ATOM 1050 O O . GLY A 1 137 ? -11.087 -4.062 16.153 1.00 86.56 137 GLY A O 1
ATOM 1051 N N . LYS A 1 138 ? -10.884 -5.379 14.349 1.00 88.25 138 LYS A N 1
ATOM 1052 C CA . LYS A 1 138 ? -9.631 -4.790 13.844 1.00 88.25 138 LYS A CA 1
ATOM 1053 C C . LYS A 1 138 ? -9.878 -3.948 12.597 1.00 88.25 138 LYS A C 1
ATOM 1055 O O . LYS A 1 138 ? -10.812 -4.232 11.850 1.00 88.25 138 LYS A O 1
ATOM 1060 N N . GLY A 1 139 ? -9.044 -2.931 12.362 1.00 91.19 139 GLY A N 1
ATOM 1061 C CA . GLY A 1 139 ? -9.033 -2.182 11.105 1.00 91.19 139 GLY A CA 1
ATOM 1062 C C . GLY A 1 139 ? -9.000 -3.117 9.896 1.00 91.19 139 GLY A C 1
ATOM 1063 O O . GLY A 1 139 ? -8.218 -4.073 9.852 1.00 91.19 139 GLY A O 1
ATOM 1064 N N . GLY A 1 140 ? -9.880 -2.863 8.930 1.00 96.06 140 GLY A N 1
ATOM 1065 C CA . GLY A 1 140 ? -9.975 -3.615 7.684 1.00 96.06 140 GLY A CA 1
ATOM 1066 C C . GLY A 1 140 ? -8.845 -3.285 6.722 1.00 96.06 140 GLY A C 1
ATOM 1067 O O . GLY A 1 140 ? -9.103 -2.834 5.616 1.00 96.06 140 GLY A O 1
ATOM 1068 N N . TYR A 1 141 ? -7.598 -3.487 7.137 1.00 97.50 141 TYR A N 1
ATOM 1069 C CA . TYR A 1 141 ? -6.440 -3.297 6.276 1.00 97.50 141 TYR A CA 1
ATOM 1070 C C . TYR A 1 141 ? -5.385 -4.386 6.470 1.00 97.50 141 TYR A C 1
ATOM 1072 O O . TYR A 1 141 ? -5.278 -4.990 7.545 1.00 97.50 141 TYR A O 1
ATOM 1080 N N . ARG A 1 142 ? -4.587 -4.634 5.429 1.00 97.06 142 ARG A N 1
ATOM 1081 C CA . ARG A 1 142 ? -3.457 -5.571 5.440 1.00 97.06 142 ARG A CA 1
ATOM 1082 C C . ARG A 1 142 ? -2.270 -5.013 4.665 1.00 97.06 142 ARG A C 1
ATOM 1084 O O . ARG A 1 142 ? -2.429 -4.233 3.734 1.00 97.06 142 ARG A O 1
ATOM 1091 N N . PHE A 1 143 ? -1.083 -5.428 5.088 1.00 97.69 143 PHE A N 1
ATOM 1092 C CA . PHE A 1 143 ? 0.176 -5.204 4.388 1.00 97.69 143 PHE A CA 1
ATOM 1093 C C . PHE A 1 143 ? 0.741 -6.586 4.123 1.00 97.69 143 PHE A C 1
ATOM 1095 O O . PHE A 1 143 ? 1.159 -7.241 5.078 1.00 97.69 143 PHE A O 1
ATOM 1102 N N . TYR A 1 144 ? 0.687 -7.039 2.878 1.00 97.56 144 TYR A N 1
ATOM 1103 C CA . TYR A 1 144 ? 1.107 -8.384 2.518 1.00 97.56 144 TYR A CA 1
ATOM 1104 C C . TYR A 1 144 ? 2.223 -8.373 1.495 1.00 97.56 144 TYR A C 1
ATOM 1106 O O . TYR A 1 144 ? 2.264 -7.553 0.578 1.00 97.56 144 TYR A O 1
ATOM 1114 N N . ASP A 1 145 ? 3.102 -9.344 1.686 1.00 97.44 145 ASP A N 1
ATOM 1115 C CA . ASP A 1 145 ? 3.963 -9.840 0.638 1.00 97.44 145 ASP A CA 1
ATOM 1116 C C . ASP A 1 145 ? 3.103 -10.470 -0.477 1.00 97.44 145 ASP A C 1
ATOM 1118 O O . ASP A 1 145 ? 2.095 -11.126 -0.185 1.00 97.44 145 ASP A O 1
ATOM 1122 N N . ILE A 1 146 ? 3.463 -10.263 -1.745 1.00 96.69 146 ILE A N 1
ATOM 1123 C CA . ILE A 1 146 ? 2.716 -10.773 -2.906 1.00 96.69 146 ILE A CA 1
ATOM 1124 C C . ILE A 1 146 ? 2.543 -12.307 -2.870 1.00 96.69 146 ILE A C 1
ATOM 1126 O O . ILE A 1 146 ? 1.496 -12.838 -3.277 1.00 96.69 146 ILE A O 1
ATOM 1130 N N . ASP A 1 147 ? 3.504 -13.012 -2.277 1.00 96.38 147 ASP A N 1
ATOM 1131 C CA . ASP A 1 147 ? 3.546 -14.465 -2.151 1.00 96.38 147 ASP A CA 1
ATOM 1132 C C . ASP A 1 147 ? 3.049 -14.970 -0.784 1.00 96.38 147 ASP A C 1
ATOM 1134 O O . ASP A 1 147 ? 3.010 -16.179 -0.534 1.00 96.38 147 ASP A O 1
ATOM 1138 N N . ALA A 1 148 ? 2.566 -14.081 0.093 1.00 97.50 148 ALA A N 1
ATOM 1139 C CA . ALA A 1 148 ? 2.010 -14.466 1.388 1.00 97.50 148 ALA A CA 1
ATOM 1140 C C . ALA A 1 148 ? 0.808 -15.422 1.255 1.00 97.50 148 ALA A C 1
ATOM 1142 O O . ALA A 1 148 ? -0.122 -15.208 0.467 1.00 97.50 148 ALA A O 1
ATOM 1143 N N . SER A 1 149 ? 0.770 -16.471 2.080 1.00 97.19 149 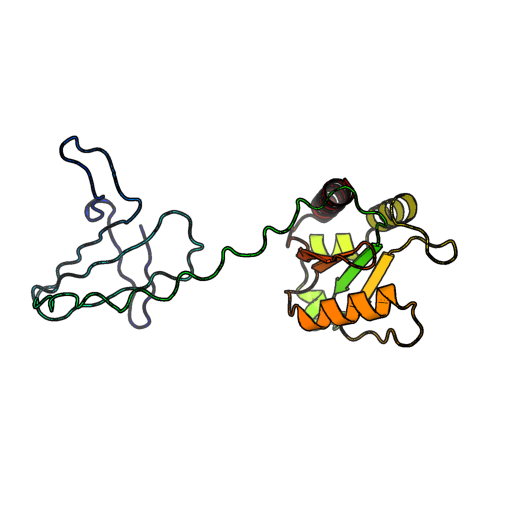SER A N 1
ATOM 1144 C CA . SER A 1 149 ? -0.412 -17.334 2.167 1.00 97.19 149 SER A CA 1
ATOM 1145 C C . SER A 1 149 ? -1.554 -16.618 2.890 1.00 97.19 149 SER A C 1
ATOM 1147 O O . SER A 1 149 ? -1.371 -16.117 3.995 1.00 97.19 149 SER A O 1
ATOM 1149 N N . VAL A 1 150 ? -2.746 -16.641 2.288 1.00 96.94 150 VAL A N 1
ATOM 1150 C CA . VAL A 1 150 ? -3.993 -16.086 2.851 1.00 96.94 150 VAL A CA 1
ATOM 1151 C C . VAL A 1 150 ? -5.083 -17.151 3.006 1.00 96.94 150 VAL A C 1
ATOM 1153 O O . VAL A 1 150 ? -6.273 -16.852 3.053 1.00 96.94 150 VAL A O 1
ATOM 1156 N N . SER A 1 151 ? -4.704 -18.433 3.073 1.00 97.00 151 SER A N 1
ATOM 1157 C CA . SER A 1 151 ? -5.660 -19.551 3.153 1.00 97.00 151 SER A CA 1
ATOM 1158 C C . SER A 1 151 ? -6.561 -19.499 4.392 1.00 97.00 151 SER A C 1
ATOM 1160 O O . SER A 1 151 ? -7.709 -19.945 4.337 1.00 97.00 151 SER A O 1
ATOM 1162 N N . GLU A 1 152 ? -6.057 -18.938 5.490 1.00 95.94 152 GLU A N 1
ATOM 1163 C CA . GLU A 1 152 ? -6.763 -18.819 6.772 1.00 95.94 152 GLU A CA 1
ATOM 1164 C C . GLU A 1 152 ? -7.431 -17.451 6.975 1.00 95.94 152 GLU A C 1
ATOM 1166 O O . GLU A 1 152 ? -8.142 -17.259 7.957 1.00 95.94 152 GLU A O 1
ATOM 1171 N N . ASP A 1 153 ? -7.252 -16.513 6.041 1.00 94.38 153 ASP A N 1
ATOM 1172 C CA . ASP A 1 153 ? -7.899 -15.206 6.115 1.00 94.38 153 ASP A CA 1
ATOM 1173 C C . ASP A 1 153 ? -9.386 -15.265 5.720 1.00 94.38 153 ASP A C 1
ATOM 1175 O O . ASP A 1 153 ? -9.892 -16.251 5.167 1.00 94.38 153 ASP A O 1
ATOM 1179 N N . SER A 1 154 ? -10.098 -14.166 5.978 1.00 92.50 154 SER A N 1
ATOM 1180 C CA . SER A 1 154 ? -11.463 -13.959 5.499 1.00 92.50 154 SER A CA 1
ATOM 1181 C C . SER A 1 154 ? -11.538 -13.865 3.970 1.00 92.50 154 SER A C 1
ATOM 1183 O O . SER A 1 154 ? -10.565 -13.532 3.286 1.00 92.50 154 SER A O 1
ATOM 1185 N N . ASP A 1 155 ? -12.728 -14.127 3.425 1.00 92.00 155 ASP A N 1
ATOM 1186 C CA . ASP A 1 155 ? -12.952 -14.189 1.974 1.00 92.00 155 ASP A CA 1
ATOM 1187 C C . ASP A 1 155 ? -12.585 -12.886 1.249 1.00 92.00 155 ASP A C 1
ATOM 1189 O O . ASP A 1 155 ? -12.061 -12.932 0.137 1.00 92.00 155 ASP A O 1
ATOM 1193 N N . VAL A 1 156 ? -12.757 -11.729 1.902 1.00 92.06 156 VAL A N 1
ATOM 1194 C CA . VAL A 1 156 ? -12.360 -10.427 1.339 1.00 92.06 156 VAL A CA 1
ATOM 1195 C C . VAL A 1 156 ? -10.854 -10.343 1.073 1.00 92.06 156 VAL A C 1
ATOM 1197 O O . VAL A 1 156 ? -10.450 -9.842 0.027 1.00 92.06 156 VAL A O 1
ATOM 1200 N N . TRP A 1 157 ? -10.007 -10.879 1.958 1.00 94.12 157 TRP A N 1
ATOM 1201 C CA . TRP A 1 157 ? -8.551 -10.832 1.778 1.00 94.12 157 TRP A CA 1
ATOM 1202 C C . TRP A 1 157 ? -8.056 -11.879 0.790 1.00 94.12 157 TRP A C 1
ATOM 1204 O O . TRP A 1 157 ? -7.146 -11.594 0.012 1.00 94.12 157 TRP A O 1
ATOM 1214 N N . LYS A 1 158 ? -8.695 -13.054 0.763 1.00 94.94 158 LYS A N 1
ATOM 1215 C CA . LYS A 1 158 ? -8.463 -14.070 -0.273 1.00 94.94 158 LYS A CA 1
ATOM 1216 C C . LYS A 1 158 ? -8.734 -13.495 -1.659 1.00 94.94 158 LYS A C 1
ATOM 1218 O O . LYS A 1 158 ? -7.864 -13.539 -2.524 1.00 94.94 158 LYS A O 1
ATOM 1223 N N . GLN A 1 159 ? -9.898 -12.871 -1.837 1.00 93.44 159 GLN A N 1
ATOM 1224 C CA . GLN A 1 159 ? -10.268 -12.226 -3.092 1.00 93.44 159 GLN A CA 1
ATOM 1225 C C . GLN A 1 159 ? -9.326 -11.065 -3.442 1.00 93.44 159 GLN A C 1
ATOM 1227 O O . GLN A 1 159 ? -8.883 -10.970 -4.585 1.00 93.44 159 GLN A O 1
ATOM 1232 N N . ALA A 1 160 ? -8.987 -10.203 -2.479 1.00 93.31 160 ALA A N 1
ATOM 1233 C CA . ALA A 1 160 ? -8.094 -9.070 -2.716 1.00 93.31 160 ALA A CA 1
ATOM 1234 C C . ALA A 1 160 ? -6.685 -9.516 -3.146 1.00 93.31 160 ALA A C 1
ATOM 1236 O O . ALA A 1 160 ? -6.137 -8.961 -4.097 1.00 93.31 160 ALA A O 1
ATOM 1237 N N . MET A 1 161 ? -6.117 -10.550 -2.516 1.00 95.69 161 MET A N 1
ATOM 1238 C CA . MET A 1 161 ? -4.824 -11.110 -2.930 1.00 95.69 161 MET A CA 1
ATOM 1239 C C . MET A 1 161 ? -4.889 -11.813 -4.288 1.00 95.69 161 MET A C 1
ATOM 1241 O O . MET A 1 161 ? -3.953 -11.700 -5.081 1.00 95.69 161 MET A O 1
ATOM 1245 N N . ASP A 1 162 ? -5.987 -12.504 -4.598 1.00 94.81 162 ASP A N 1
ATOM 1246 C CA . ASP A 1 162 ? -6.186 -13.094 -5.923 1.00 94.81 162 ASP A CA 1
ATOM 1247 C C . ASP A 1 162 ? -6.229 -12.024 -7.020 1.00 94.81 162 ASP A C 1
ATOM 1249 O O . ASP A 1 162 ? -5.685 -12.236 -8.106 1.00 94.81 162 ASP A O 1
ATOM 1253 N N . ILE A 1 163 ? -6.853 -10.873 -6.748 1.00 93.25 163 ILE A N 1
ATOM 1254 C CA . ILE A 1 163 ? -6.845 -9.715 -7.650 1.00 93.25 163 ILE A CA 1
ATOM 1255 C C . ILE A 1 163 ? -5.426 -9.152 -7.764 1.00 93.25 163 ILE A C 1
ATOM 1257 O O . ILE A 1 163 ? -4.920 -9.028 -8.879 1.00 93.25 163 ILE A O 1
ATOM 1261 N N . ALA A 1 164 ? -4.749 -8.906 -6.637 1.00 93.62 164 ALA A N 1
ATOM 1262 C CA . ALA A 1 164 ? -3.383 -8.379 -6.604 1.00 93.62 164 ALA A CA 1
ATOM 1263 C C . ALA A 1 164 ? -2.418 -9.185 -7.485 1.00 93.62 164 ALA A C 1
ATOM 1265 O O . ALA A 1 164 ? -1.681 -8.625 -8.295 1.00 93.62 164 ALA A O 1
ATOM 1266 N N . ARG A 1 165 ? -2.470 -10.516 -7.378 1.00 94.50 165 ARG A N 1
ATOM 1267 C CA . ARG A 1 165 ? -1.629 -11.433 -8.162 1.00 94.50 165 ARG A CA 1
ATOM 1268 C C . ARG A 1 165 ? -1.950 -11.419 -9.653 1.00 94.50 165 ARG A C 1
ATOM 1270 O O . ARG A 1 165 ? -1.068 -11.652 -10.478 1.00 94.50 165 ARG A O 1
ATOM 1277 N N . LYS A 1 166 ? -3.207 -11.161 -10.019 1.00 93.25 166 LYS A N 1
ATOM 1278 C CA . LYS A 1 166 ? -3.653 -11.116 -11.419 1.00 93.25 166 LYS A CA 1
ATOM 1279 C C . LYS A 1 166 ? -3.322 -9.794 -12.104 1.00 93.25 166 LYS A C 1
ATOM 1281 O O . LYS A 1 166 ? -3.049 -9.816 -13.301 1.00 93.25 166 LYS A O 1
ATOM 1286 N N . GLU A 1 167 ? -3.328 -8.676 -11.378 1.00 87.75 167 GLU A N 1
ATOM 1287 C CA . GLU A 1 167 ? -3.105 -7.346 -11.963 1.00 87.75 167 GLU A CA 1
ATOM 1288 C C . GLU A 1 167 ? -1.669 -7.116 -12.464 1.00 87.75 167 GLU A C 1
ATOM 1290 O O . GLU A 1 167 ? -1.467 -6.241 -13.303 1.00 87.75 167 GLU A O 1
ATOM 1295 N N . LYS A 1 168 ? -0.681 -7.906 -12.009 1.00 84.56 168 LYS A N 1
ATOM 1296 C CA . LYS A 1 168 ? 0.736 -7.815 -12.431 1.00 84.56 168 LYS A CA 1
ATOM 1297 C C . LYS A 1 168 ? 1.298 -6.380 -12.392 1.00 84.56 168 LYS A C 1
ATOM 1299 O O . LYS A 1 168 ? 2.057 -5.984 -13.277 1.00 84.56 168 LYS A O 1
ATOM 1304 N N . ARG A 1 169 ? 0.904 -5.597 -11.385 1.00 87.50 169 ARG A N 1
ATOM 1305 C CA . ARG A 1 169 ? 1.377 -4.220 -11.185 1.00 87.50 169 ARG A CA 1
ATOM 1306 C C . ARG A 1 169 ? 2.814 -4.175 -10.683 1.00 87.50 169 ARG A C 1
ATOM 1308 O O . ARG A 1 169 ? 3.306 -5.130 -10.083 1.00 87.50 169 ARG A O 1
ATOM 1315 N N . THR A 1 170 ? 3.450 -3.024 -10.875 1.00 91.06 170 THR A N 1
ATOM 1316 C CA . THR A 1 170 ? 4.731 -2.713 -10.241 1.00 91.06 170 THR A CA 1
ATOM 1317 C C . THR A 1 170 ? 4.536 -2.626 -8.727 1.00 91.06 170 THR A C 1
ATOM 1319 O O . THR A 1 170 ? 3.646 -1.923 -8.248 1.00 91.06 170 THR A O 1
ATOM 1322 N N . LEU A 1 171 ? 5.353 -3.357 -7.969 1.00 93.56 171 LEU A N 1
ATOM 1323 C CA . LEU A 1 171 ? 5.326 -3.332 -6.508 1.00 93.56 171 LEU A CA 1
ATOM 1324 C C . LEU A 1 171 ? 6.166 -2.160 -5.964 1.00 93.56 171 LEU A C 1
ATOM 1326 O O . LEU A 1 171 ? 7.216 -1.855 -6.534 1.00 93.56 171 LEU A O 1
ATOM 1330 N N . PRO A 1 172 ? 5.762 -1.544 -4.837 1.00 96.06 172 PRO A N 1
ATOM 1331 C CA . PRO A 1 172 ? 4.532 -1.793 -4.094 1.00 96.06 172 PRO A CA 1
ATOM 1332 C C . PRO A 1 172 ? 3.333 -1.021 -4.668 1.00 96.06 172 PRO A C 1
ATOM 1334 O O . PRO A 1 172 ? 3.461 0.087 -5.194 1.00 96.06 172 PRO A O 1
ATOM 1337 N N . PHE A 1 173 ? 2.138 -1.577 -4.494 1.00 95.31 173 PHE A N 1
ATOM 1338 C CA . PHE A 1 173 ? 0.881 -0.923 -4.859 1.00 95.31 173 PHE A CA 1
ATOM 1339 C C . PHE A 1 173 ? -0.177 -1.120 -3.772 1.00 95.31 173 PHE A C 1
ATOM 1341 O O . PHE A 1 173 ? -0.012 -1.913 -2.844 1.00 95.31 173 PHE A O 1
ATOM 1348 N N . VAL A 1 174 ? -1.265 -0.364 -3.870 1.00 95.50 174 VAL A N 1
ATOM 1349 C CA . VAL A 1 174 ? -2.410 -0.443 -2.967 1.00 95.50 174 VAL A CA 1
ATOM 1350 C C . VAL A 1 174 ? -3.658 -0.865 -3.735 1.00 95.50 174 VAL A C 1
ATOM 1352 O O . VAL A 1 174 ? -3.946 -0.357 -4.819 1.00 95.50 174 VAL A O 1
ATOM 1355 N N . LEU A 1 175 ? -4.409 -1.790 -3.148 1.00 94.69 175 LEU A N 1
ATOM 1356 C CA . LEU A 1 175 ? -5.773 -2.124 -3.524 1.00 94.69 175 LEU A CA 1
ATOM 1357 C C . LEU A 1 175 ? -6.723 -1.583 -2.466 1.00 94.69 175 LEU A C 1
ATOM 1359 O O . LEU A 1 175 ? -6.547 -1.821 -1.273 1.00 94.69 175 LEU A O 1
ATOM 1363 N N . VAL A 1 176 ? -7.755 -0.889 -2.918 1.00 93.88 176 VAL A N 1
ATOM 1364 C CA . VAL A 1 176 ? -8.874 -0.449 -2.097 1.00 93.88 176 VAL A CA 1
ATOM 1365 C C . VAL A 1 176 ? -10.119 -1.169 -2.581 1.00 93.88 176 VAL A C 1
ATOM 1367 O O . VAL A 1 176 ? -10.410 -1.173 -3.776 1.00 93.88 176 VAL A O 1
ATOM 1370 N N . THR A 1 177 ? -10.860 -1.795 -1.675 1.00 90.75 177 THR A N 1
ATOM 1371 C CA . THR A 1 177 ? -12.065 -2.540 -2.033 1.00 90.75 177 THR A CA 1
ATOM 1372 C C . THR A 1 177 ? -13.183 -2.359 -1.021 1.00 90.75 177 THR A C 1
ATOM 1374 O O . THR A 1 177 ? -12.933 -2.171 0.165 1.00 90.75 177 THR A O 1
ATOM 1377 N N . ASP A 1 178 ? -14.422 -2.469 -1.493 1.00 87.38 178 ASP A N 1
ATOM 1378 C CA . ASP A 1 178 ? -15.625 -2.560 -0.662 1.00 87.38 178 ASP A CA 1
ATOM 1379 C C . ASP A 1 178 ? -16.122 -4.005 -0.477 1.00 87.38 178 ASP A C 1
ATOM 1381 O O . ASP A 1 178 ? -17.214 -4.235 0.042 1.00 87.38 178 ASP A O 1
ATOM 1385 N N . GLY A 1 179 ? -15.319 -4.988 -0.904 1.00 78.62 179 GLY A N 1
ATOM 1386 C CA . GLY A 1 179 ? -15.687 -6.403 -0.947 1.00 78.62 179 GLY A CA 1
ATOM 1387 C C . GLY A 1 179 ? -16.342 -6.838 -2.262 1.00 78.62 179 GLY A C 1
ATOM 1388 O O . GLY A 1 179 ? -16.739 -7.993 -2.391 1.00 78.62 179 GLY A O 1
ATOM 1389 N N . SER A 1 180 ? -16.492 -5.951 -3.249 1.00 73.69 180 SER A N 1
ATOM 1390 C CA . SER A 1 180 ? -17.003 -6.303 -4.584 1.00 73.69 180 SER A CA 1
ATOM 1391 C C . SER A 1 180 ? -16.306 -5.538 -5.707 1.00 73.69 180 SER A C 1
ATOM 1393 O O . SER A 1 180 ? -15.925 -6.131 -6.714 1.00 73.69 180 SER A O 1
ATOM 1395 N N . ILE A 1 181 ? -16.122 -4.233 -5.531 1.00 64.75 181 ILE A N 1
ATOM 1396 C CA . ILE A 1 181 ? -15.401 -3.342 -6.434 1.00 64.75 181 ILE A CA 1
ATOM 1397 C C . ILE A 1 181 ? -13.996 -3.152 -5.875 1.00 64.75 181 ILE A C 1
ATOM 1399 O O . ILE A 1 181 ? -13.810 -2.953 -4.672 1.00 64.75 181 ILE A O 1
ATOM 1403 N N . THR A 1 182 ? -12.994 -3.205 -6.747 1.00 71.81 182 THR A N 1
ATOM 1404 C CA . THR A 1 182 ? -11.600 -2.951 -6.384 1.00 71.81 182 THR A CA 1
ATOM 1405 C C . THR A 1 182 ? -11.080 -1.782 -7.208 1.00 71.81 182 THR A C 1
ATOM 1407 O O . THR A 1 182 ? -11.179 -1.782 -8.432 1.00 71.81 182 THR A O 1
ATOM 1410 N N . ARG A 1 183 ? -10.544 -0.766 -6.531 1.00 81.12 183 ARG A N 1
ATOM 1411 C CA . ARG A 1 183 ? -9.700 0.272 -7.123 1.00 81.12 183 ARG A CA 1
ATOM 1412 C C . ARG A 1 183 ? -8.253 -0.040 -6.762 1.00 81.12 183 ARG A C 1
ATOM 1414 O O . ARG A 1 183 ? -7.969 -0.492 -5.658 1.00 81.12 183 ARG A O 1
ATOM 1421 N N . SER A 1 184 ? -7.339 0.224 -7.677 1.00 81.25 184 SER A N 1
ATOM 1422 C CA . SER A 1 184 ? -5.920 -0.100 -7.523 1.00 81.25 184 SER A CA 1
ATOM 1423 C C . SER A 1 184 ? -5.072 1.108 -7.904 1.00 81.25 184 SER A C 1
ATOM 1425 O O . SER A 1 184 ? -5.330 1.709 -8.950 1.00 81.25 184 SER A O 1
ATOM 1427 N N . ALA A 1 185 ? -4.053 1.434 -7.116 1.00 82.75 185 ALA A N 1
ATOM 1428 C CA . ALA A 1 185 ? -3.105 2.499 -7.427 1.00 82.75 185 ALA A CA 1
ATOM 1429 C C . ALA A 1 185 ? -1.681 2.086 -7.053 1.00 82.75 185 ALA A C 1
ATOM 1431 O O . ALA A 1 185 ? -1.462 1.425 -6.041 1.00 82.75 185 ALA A O 1
ATOM 1432 N N . GLU A 1 186 ? -0.704 2.484 -7.861 1.00 84.94 186 GLU A N 1
ATOM 1433 C CA . GLU A 1 186 ? 0.708 2.318 -7.512 1.00 84.94 186 GLU A CA 1
ATOM 1434 C C . GLU A 1 186 ? 1.081 3.282 -6.385 1.00 84.94 186 GLU A C 1
ATOM 1436 O O . GLU A 1 186 ? 0.584 4.410 -6.341 1.00 84.94 186 GLU A O 1
ATOM 1441 N N . ILE A 1 187 ? 1.960 2.857 -5.471 1.00 85.00 187 ILE A N 1
ATOM 1442 C CA . ILE A 1 187 ? 2.503 3.774 -4.467 1.00 85.00 187 ILE A CA 1
ATOM 1443 C C . ILE A 1 187 ? 3.606 4.584 -5.155 1.00 85.00 187 ILE A C 1
ATOM 1445 O O . ILE A 1 187 ? 4.625 3.997 -5.544 1.00 85.00 187 ILE A O 1
ATOM 1449 N N . PRO A 1 188 ? 3.437 5.912 -5.310 1.00 78.00 188 PRO A N 1
ATOM 1450 C CA . PRO A 1 188 ? 4.355 6.708 -6.107 1.00 78.00 188 PRO A CA 1
ATOM 1451 C C . PRO A 1 188 ? 5.796 6.582 -5.593 1.00 78.00 188 PRO A C 1
ATOM 1453 O O . PRO A 1 188 ? 6.006 6.605 -4.373 1.00 78.00 188 PRO A O 1
ATOM 1456 N N . PRO A 1 189 ? 6.801 6.509 -6.485 1.00 81.50 189 PRO A N 1
ATOM 1457 C CA . PRO A 1 189 ? 8.212 6.419 -6.116 1.00 81.50 189 PRO A CA 1
ATOM 1458 C C . PRO A 1 189 ? 8.744 7.785 -5.648 1.00 81.50 189 PRO A C 1
ATOM 1460 O O . PRO A 1 189 ? 9.649 8.373 -6.234 1.00 81.50 189 PRO A O 1
ATOM 1463 N N . ILE A 1 190 ? 8.154 8.333 -4.587 1.00 82.19 190 ILE A N 1
ATOM 1464 C CA . ILE A 1 190 ? 8.571 9.596 -3.976 1.00 82.19 190 ILE A CA 1
ATOM 1465 C C . ILE A 1 190 ? 9.837 9.336 -3.154 1.00 82.19 190 ILE A C 1
ATOM 1467 O O . ILE A 1 190 ? 9.960 8.313 -2.477 1.00 82.19 190 ILE A O 1
ATOM 1471 N N . SER A 1 191 ? 10.808 10.244 -3.224 1.00 80.62 191 SER A N 1
ATOM 1472 C CA . SER A 1 191 ? 12.083 10.117 -2.507 1.00 80.62 191 SER A CA 1
ATOM 1473 C C . SER A 1 191 ? 11.997 10.549 -1.039 1.00 80.62 191 SER A C 1
ATOM 1475 O O . SER A 1 191 ? 12.755 10.046 -0.216 1.00 80.62 191 SER A O 1
ATOM 1477 N N . SER A 1 192 ? 11.073 11.448 -0.690 1.00 90.00 192 SER A N 1
ATOM 1478 C CA . SER A 1 192 ? 10.847 11.908 0.685 1.00 90.00 192 SER A CA 1
ATOM 1479 C C . SER A 1 192 ? 9.852 11.013 1.431 1.00 90.00 192 SER A C 1
ATOM 1481 O O . SER A 1 192 ? 8.725 10.811 0.979 1.00 90.00 192 SER A O 1
ATOM 1483 N N . GLY A 1 193 ? 10.259 10.508 2.600 1.00 89.00 193 GLY A N 1
ATOM 1484 C CA . GLY A 1 193 ? 9.438 9.630 3.438 1.00 89.00 193 GLY A CA 1
ATOM 1485 C C . GLY A 1 193 ? 8.150 10.283 3.942 1.00 89.00 193 GLY A C 1
ATOM 1486 O O . GLY A 1 193 ? 7.069 9.721 3.795 1.00 89.00 193 GLY A O 1
ATOM 1487 N N . GLU A 1 194 ? 8.257 11.483 4.513 1.00 92.94 194 GLU A N 1
ATOM 1488 C CA . GLU A 1 194 ? 7.111 12.200 5.089 1.00 92.94 194 GLU A CA 1
ATOM 1489 C C . GLU A 1 194 ? 6.126 12.652 4.005 1.00 92.94 194 GLU A C 1
ATOM 1491 O O . GLU A 1 194 ? 4.923 12.435 4.124 1.00 92.94 194 GLU A O 1
ATOM 1496 N N . GLU A 1 195 ? 6.638 13.186 2.894 1.00 92.12 195 GLU A N 1
ATOM 1497 C CA . GLU A 1 195 ? 5.804 13.599 1.762 1.00 92.12 195 GLU A CA 1
ATOM 1498 C C . GLU A 1 195 ? 5.036 12.415 1.157 1.00 92.12 195 GLU A C 1
ATOM 1500 O O . GLU A 1 195 ? 3.855 12.545 0.829 1.00 92.12 195 GLU A O 1
ATOM 1505 N N . ALA A 1 196 ? 5.684 11.251 1.034 1.00 92.75 196 ALA A N 1
ATOM 1506 C CA . ALA A 1 196 ? 5.039 10.038 0.546 1.00 92.75 196 ALA A CA 1
ATOM 1507 C C . ALA A 1 196 ? 3.898 9.591 1.467 1.00 92.75 196 ALA A C 1
ATOM 1509 O O . ALA A 1 196 ? 2.828 9.231 0.980 1.00 92.75 196 ALA A O 1
ATOM 1510 N N . VAL A 1 197 ? 4.099 9.663 2.787 1.00 95.06 197 VAL A N 1
ATOM 1511 C CA . VAL A 1 197 ? 3.069 9.331 3.780 1.00 95.06 197 VAL A CA 1
ATOM 1512 C C . VAL A 1 197 ? 1.871 10.276 3.680 1.00 95.06 197 VAL A C 1
ATOM 1514 O O . VAL A 1 197 ? 0.738 9.796 3.629 1.00 95.06 197 VAL A O 1
ATOM 1517 N N . GLU A 1 198 ? 2.087 11.592 3.595 1.00 94.50 198 GLU A N 1
ATOM 1518 C CA . GLU A 1 198 ? 0.977 12.547 3.462 1.00 94.50 198 GLU A CA 1
ATOM 1519 C C . GLU A 1 198 ? 0.210 12.355 2.153 1.00 94.50 198 GLU A C 1
ATOM 1521 O O . GLU A 1 198 ? -1.020 12.319 2.164 1.00 94.50 198 GLU A O 1
ATOM 1526 N N . LYS A 1 199 ? 0.918 12.186 1.029 1.00 91.94 199 LYS A N 1
ATOM 1527 C CA . LYS A 1 199 ? 0.288 11.946 -0.277 1.00 91.94 199 LYS A CA 1
ATOM 1528 C C . LYS A 1 199 ? -0.483 10.633 -0.306 1.00 91.94 199 LYS A C 1
ATOM 1530 O O . LYS A 1 199 ? -1.567 10.585 -0.877 1.00 91.94 199 LYS A O 1
ATOM 1535 N N . PHE A 1 200 ? 0.038 9.588 0.334 1.00 94.38 200 PHE A N 1
ATOM 1536 C CA . PHE A 1 200 ? -0.660 8.313 0.442 1.00 94.38 200 PHE A CA 1
ATOM 1537 C C . PHE A 1 200 ? -1.946 8.441 1.266 1.00 94.38 200 PHE A C 1
ATOM 1539 O O . PHE A 1 200 ? -2.996 7.977 0.836 1.00 94.38 200 PHE A O 1
ATOM 1546 N N . ILE A 1 201 ? -1.904 9.129 2.410 1.00 95.56 201 ILE A N 1
ATOM 1547 C CA . ILE A 1 201 ? -3.107 9.392 3.217 1.00 95.56 201 ILE A CA 1
ATOM 1548 C C . ILE A 1 201 ? -4.111 10.254 2.446 1.00 95.56 201 ILE A C 1
ATOM 1550 O O . ILE A 1 201 ? -5.310 9.999 2.508 1.00 95.56 201 ILE A O 1
ATOM 1554 N N . GLN A 1 202 ? -3.641 11.262 1.711 1.00 93.44 202 GLN A N 1
ATOM 1555 C CA . GLN A 1 202 ? -4.503 12.102 0.885 1.00 93.44 202 GLN A CA 1
ATOM 1556 C C . GLN A 1 202 ? -5.209 11.289 -0.209 1.00 93.44 202 GLN A C 1
ATOM 1558 O O . GLN A 1 202 ? -6.420 11.411 -0.363 1.00 93.44 202 GLN A O 1
ATOM 1563 N N . PHE A 1 203 ? -4.485 10.398 -0.889 1.00 91.94 203 PHE A N 1
ATOM 1564 C CA . PHE A 1 203 ? -5.075 9.446 -1.830 1.00 91.94 203 PHE A CA 1
ATOM 1565 C C . PHE A 1 203 ? -6.157 8.583 -1.163 1.00 91.94 203 PHE A C 1
ATOM 1567 O O . PHE A 1 203 ? -7.247 8.435 -1.705 1.00 91.94 203 PHE A O 1
ATOM 1574 N N . LEU A 1 204 ? -5.892 8.044 0.033 1.00 92.94 204 LEU A N 1
ATOM 1575 C CA . LEU A 1 204 ? -6.880 7.232 0.751 1.00 92.94 204 LEU A CA 1
ATOM 1576 C C . LEU A 1 204 ? -8.157 8.019 1.073 1.00 92.94 204 LEU A C 1
ATOM 1578 O O . LEU A 1 204 ? -9.241 7.478 0.882 1.00 92.94 204 LEU A O 1
ATOM 1582 N N . LYS A 1 205 ? -8.040 9.290 1.482 1.00 93.06 205 LYS A N 1
ATOM 1583 C CA . LYS A 1 205 ? -9.194 10.176 1.727 1.00 93.06 205 LYS A CA 1
ATOM 1584 C C . LYS A 1 205 ? -10.037 10.385 0.472 1.00 93.06 205 LYS A C 1
ATOM 1586 O O . LYS A 1 205 ? -11.255 10.318 0.533 1.00 93.06 205 LYS A O 1
ATOM 1591 N N . GLU A 1 206 ? -9.391 10.623 -0.665 1.00 89.56 206 GLU A N 1
ATOM 1592 C CA . GLU A 1 206 ? -10.077 10.827 -1.948 1.00 89.56 206 GLU A CA 1
ATOM 1593 C C . GLU A 1 206 ? -10.807 9.569 -2.425 1.00 89.56 206 GLU A C 1
ATOM 1595 O O . GLU A 1 206 ? -11.850 9.656 -3.073 1.00 89.56 206 GLU A O 1
ATOM 1600 N N . VAL A 1 207 ? -10.262 8.390 -2.117 1.00 87.75 207 VAL A N 1
ATOM 1601 C CA . VAL A 1 207 ? -10.887 7.113 -2.474 1.00 87.75 207 VAL A CA 1
ATOM 1602 C C . VAL A 1 207 ? -12.026 6.740 -1.522 1.00 87.75 207 VAL A C 1
ATOM 1604 O O . VAL A 1 207 ? -13.005 6.150 -1.981 1.00 87.75 207 VAL A O 1
ATOM 1607 N N . GLU A 1 208 ? -11.902 7.059 -0.232 1.00 86.38 208 GLU A N 1
ATOM 1608 C CA . GLU A 1 208 ? -12.932 6.824 0.790 1.00 86.38 208 GLU A CA 1
ATOM 1609 C C . GLU A 1 208 ? -14.241 7.568 0.460 1.00 86.38 208 GLU A C 1
ATOM 1611 O O . GLU A 1 208 ? -15.316 6.976 0.593 1.00 86.38 208 GLU A O 1
ATOM 1616 N N . GLY A 1 209 ? -14.136 8.795 -0.075 1.00 80.25 209 GLY A N 1
ATOM 1617 C CA . GLY A 1 209 ? -15.261 9.628 -0.522 1.00 80.25 209 GLY A CA 1
ATOM 1618 C C . GLY A 1 209 ? -15.755 10.583 0.552 1.00 80.25 209 GLY A C 1
ATOM 1619 O O . GLY A 1 209 ? -16.907 10.399 1.005 1.00 80.25 209 GLY A O 1
#

Radius of gyration: 25.3 Å; chains: 1; bounding box: 43×51×71 Å

Secondary structure (DSSP, 8-state):
-EEEEETTEEEEE-GGGEEEEE-TTS-EEEEEEEE--B-TT-PBPBEEE-TTS-TT----B---SS-------------PPPPP------S-SS-EEEEEE--SHHHHHHS-HHHHHHHH-HHHHHHHHHHSPPBTTB-SEEEEETT---TTS-HHHHHHHHHHHHH-PPSSEEEEESSS-EEEEE----S-HHHHHHHHHHHHHHHH-